Protein AF-0000000083203506 (afdb_homodimer)

Secondary structure (DSSP, 8-state):
---HHHHHHTTSS---EEEE-SSEEEEE-SS-SSTT-EEEEESS--SSGGGS-HHHHHHHHHHHHHHHHHHHHHS--SEEEEEE--SSSSS--EEEEEESSGGG--TTSPPP---HHHHHHHHHHHH-/---HHHHHHTTSS---EEEE-SSEEEEE-SS-SSTT-EEEEESS--SSGGGS-HHHHHHHHHHHHHHHHHHHHHS--SEEEEEE--SSSSS--EEEEEESSGGG--TTSPPP---HHHHHHHHHHHH-

Solvent-accessible surface area (backbone atoms only — not comparable to full-atom values): 14252 Å² total; per-residue (Å²): 130,84,38,75,62,53,35,37,75,70,63,75,37,91,74,43,57,32,49,72,60,97,54,37,41,27,29,50,46,88,68,17,65,36,79,77,16,27,35,38,30,56,69,64,93,42,38,49,61,79,71,45,54,67,67,61,42,29,48,48,52,53,52,44,41,57,54,46,50,37,42,60,74,72,40,95,52,77,41,64,24,40,39,30,69,54,79,84,51,72,41,24,45,36,38,39,34,48,23,81,50,75,78,55,67,42,90,84,52,81,55,50,87,73,52,73,66,55,48,50,52,50,22,52,62,43,49,103,129,83,38,73,62,52,35,38,75,71,63,76,37,91,76,44,58,31,49,72,60,98,56,37,41,26,28,50,47,89,68,16,66,38,80,77,17,28,36,39,30,56,68,64,92,42,38,50,63,79,72,44,55,69,69,59,43,28,50,48,53,54,51,44,43,55,53,44,50,38,41,60,75,73,38,96,52,77,41,66,25,39,41,27,68,55,80,82,51,73,40,25,44,38,39,37,34,48,22,82,49,76,75,56,67,43,92,82,52,82,55,51,86,71,53,74,66,54,47,50,52,51,22,52,61,43,49,102

Nearest PDB structures (foldseek):
  3p0t-assembly1_B  TM=9.330E-01  e=4.435E-12  Mycobacterium avium subsp. paratuberculosis K-10
  7mqw-assembly1_B  TM=9.197E-01  e=1.542E-11  Mycolicibacterium smegmatis
  3lb5-assembly1_A  TM=8.632E-01  e=6.032E-11  Bartonella henselae
  3lb5-assembly1_B  TM=8.499E-01  e=8.611E-11  Bartonella henselae
  2oik-assembly2_D  TM=7.577E-01  e=9.544E-07  Methylobacillus flagellatus KT

Sequence (256 aa):
MASIFSRIIAGEIPSYKVAEDENYYAFLDINPLTKGHTLVVPKKEIDYIFDLDDQTLAGMMLFAKKVAGKIKQEIACSRVAVVVLGLEVPHAHIHLIPIKSENDVDFHREKLKLTPEEFEEIATKLSKMASIFSRIIAGEIPSYKVAEDENYYAFLDINPLTKGHTLVVPKKEIDYIFDLDDQTLAGMMLFAKKVAGKIKQEIACSRVAVVVLGLEVPHAHIHLIPIKSENDVDFHREKLKLTPEEFEEIATKLSK

Organism: NCBI:txid214856

Radius of gyration: 17.87 Å; Cα contacts (8 Å, |Δi|>4): 487; chains: 2; bounding box: 42×52×41 Å

InterPro domains:
  IPR001310 Histidine triad (HIT) protein [PR00332] (4-20)
  IPR001310 Histidine triad (HIT) protein [PR00332] (25-43)
  IPR001310 Histidine triad (HIT) protein [PR00332] (87-97)
  IPR001310 Histidine triad (HIT) protein [PTHR46648] (2-126)
  IPR011146 HIT-like domain [PF01230] (11-100)
  IPR011146 HIT-like domain [PS51084] (4-107)
  IPR036265 HIT-like superfamily [G3DSA:3.30.428.10] (1-128)
  IPR036265 HIT-like superfamily [SSF54197] (3-127)

Structure (mmCIF, N/CA/C/O backbone):
data_AF-0000000083203506-model_v1
#
loop_
_entity.id
_entity.type
_entity.pdbx_description
1 polymer 'HIT family protein'
#
loop_
_atom_site.group_PDB
_atom_site.id
_atom_site.type_symbol
_atom_site.label_atom_id
_atom_site.label_alt_id
_atom_site.label_comp_id
_atom_site.label_asym_id
_atom_site.label_entity_id
_atom_site.label_seq_id
_atom_site.pdbx_PDB_ins_code
_atom_site.Cartn_x
_atom_site.Cartn_y
_atom_site.Cartn_z
_atom_site.occupancy
_atom_site.B_iso_or_equiv
_atom_site.auth_seq_id
_atom_site.auth_comp_id
_atom_site.auth_asym_id
_atom_site.auth_atom_id
_atom_site.pdbx_PDB_model_num
ATOM 1 N N . MET A 1 1 ? -21.922 10.594 6.457 1 60.12 1 MET A N 1
ATOM 2 C CA . MET A 1 1 ? -21.375 11.734 7.184 1 60.12 1 MET A CA 1
ATOM 3 C C . MET A 1 1 ? -19.938 11.992 6.773 1 60.12 1 MET A C 1
ATOM 5 O O . MET A 1 1 ? -19.219 11.07 6.387 1 60.12 1 MET A O 1
ATOM 9 N N . ALA A 1 2 ? -19.578 13.219 6.848 1 79.19 2 ALA A N 1
ATOM 10 C CA . ALA A 1 2 ? -18.234 13.625 6.441 1 79.19 2 ALA A CA 1
ATOM 11 C C . ALA A 1 2 ? -17.188 13.016 7.363 1 79.19 2 ALA A C 1
ATOM 13 O O . ALA A 1 2 ? -17.391 12.93 8.578 1 79.19 2 ALA A O 1
ATOM 14 N N . SER A 1 3 ? -16.188 12.43 6.801 1 90.12 3 SER A N 1
ATOM 15 C CA . SER A 1 3 ? -15.094 11.883 7.594 1 90.12 3 SER A CA 1
ATOM 16 C C . SER A 1 3 ? -14.234 12.992 8.195 1 90.12 3 SER A C 1
ATOM 18 O O . SER A 1 3 ? -14.352 14.156 7.801 1 90.12 3 SER A O 1
ATOM 20 N N . ILE A 1 4 ? -13.492 12.727 9.234 1 94.25 4 ILE A N 1
ATOM 21 C CA . ILE A 1 4 ? -12.57 13.688 9.82 1 94.25 4 ILE A CA 1
ATOM 22 C C . ILE A 1 4 ? -11.617 14.211 8.75 1 94.25 4 ILE A C 1
ATOM 24 O O . ILE A 1 4 ? -11.234 15.383 8.773 1 94.25 4 ILE A O 1
ATOM 28 N N . PHE A 1 5 ? -11.359 13.367 7.793 1 97 5 PHE A N 1
ATOM 29 C CA . PHE A 1 5 ? -10.461 13.773 6.715 1 97 5 PHE A CA 1
ATOM 30 C C . PHE A 1 5 ? -11.125 14.828 5.832 1 97 5 PHE A C 1
ATOM 32 O O . PHE A 1 5 ? -10.461 15.742 5.348 1 97 5 PHE A O 1
ATOM 39 N N . SER A 1 6 ? -12.398 14.68 5.629 1 96.75 6 SER A N 1
ATOM 40 C CA . SER A 1 6 ? -13.109 15.703 4.867 1 96.75 6 SER A CA 1
ATOM 41 C C . SER A 1 6 ? -13.008 17.062 5.539 1 96.75 6 SER A C 1
ATOM 43 O O . SER A 1 6 ? -12.867 18.094 4.863 1 96.75 6 SER A O 1
ATOM 45 N N . ARG A 1 7 ? -13.047 17.062 6.816 1 97 7 ARG A N 1
ATOM 46 C CA . ARG A 1 7 ? -12.961 18.297 7.57 1 97 7 ARG A CA 1
ATOM 47 C C . ARG A 1 7 ? -11.547 18.875 7.52 1 97 7 ARG A C 1
ATOM 49 O O . ARG A 1 7 ? -11.367 20.094 7.492 1 97 7 ARG A O 1
ATOM 56 N N . ILE A 1 8 ? -10.57 18.016 7.531 1 97.69 8 ILE A N 1
ATOM 57 C CA . ILE A 1 8 ? -9.18 18.438 7.383 1 97.69 8 ILE A CA 1
ATOM 58 C C . ILE A 1 8 ? -8.984 19.078 6.012 1 97.69 8 ILE A C 1
ATOM 60 O O . ILE A 1 8 ? -8.43 20.172 5.91 1 97.69 8 ILE A O 1
ATOM 64 N N . ILE A 1 9 ? -9.5 18.438 4.973 1 97.62 9 ILE A N 1
ATOM 65 C CA . ILE A 1 9 ? -9.367 18.906 3.598 1 97.62 9 ILE A CA 1
ATOM 66 C C . ILE A 1 9 ? -10.031 20.281 3.451 1 97.62 9 ILE A C 1
ATOM 68 O O . ILE A 1 9 ? -9.5 21.172 2.777 1 97.62 9 ILE A O 1
ATOM 72 N N . ALA A 1 10 ? -11.125 20.469 4.129 1 96.56 10 ALA A N 1
ATOM 73 C CA . ALA A 1 10 ? -11.906 21.703 4.043 1 96.56 10 ALA A CA 1
ATOM 74 C C . ALA A 1 10 ? -11.289 22.812 4.895 1 96.56 10 ALA A C 1
ATOM 76 O O . ALA A 1 10 ? -11.734 23.953 4.852 1 96.56 10 ALA A O 1
ATOM 77 N N . GLY A 1 11 ? -10.344 22.469 5.707 1 96.75 11 GLY A N 1
ATOM 78 C CA . GLY A 1 11 ? -9.68 23.453 6.555 1 96.75 11 GLY A CA 1
ATOM 79 C C . GLY A 1 11 ? -10.43 23.719 7.848 1 96.75 11 GLY A C 1
ATOM 80 O O . GLY A 1 11 ? -10.133 24.688 8.555 1 96.75 11 GLY A O 1
ATOM 81 N N . GLU A 1 12 ? -11.344 22.859 8.148 1 96.88 12 GLU A N 1
ATOM 82 C CA . GLU A 1 12 ? -12.109 23.016 9.383 1 96.88 12 GLU A CA 1
ATOM 83 C C . GLU A 1 12 ? -11.312 22.516 10.586 1 96.88 12 GLU A C 1
ATOM 85 O O . GLU A 1 12 ? -11.547 22.938 11.719 1 96.88 12 GLU A O 1
ATOM 90 N N . ILE A 1 13 ? -10.477 21.547 10.43 1 96.25 13 ILE A N 1
ATOM 91 C CA . ILE A 1 13 ? -9.562 20.984 11.414 1 96.25 13 ILE A CA 1
ATOM 92 C C . ILE A 1 13 ? -8.125 21.188 10.961 1 96.25 13 ILE A C 1
ATOM 94 O O . ILE A 1 13 ? -7.801 21 9.781 1 96.25 13 ILE A O 1
ATOM 98 N N . PRO A 1 14 ? -7.297 21.609 11.898 1 97.06 14 PRO A N 1
ATOM 99 C CA . PRO A 1 14 ? -5.902 21.812 11.5 1 97.06 14 PRO A CA 1
ATOM 100 C C . PRO A 1 14 ? -5.191 20.516 11.125 1 97.06 14 PRO A C 1
ATOM 102 O O . PRO A 1 14 ? -5.539 19.453 11.633 1 97.06 14 PRO A O 1
ATOM 105 N N . SER A 1 15 ? -4.242 20.625 10.234 1 98.25 15 SER A N 1
ATOM 106 C CA . SER A 1 15 ? -3.375 19.531 9.828 1 98.25 15 SER A CA 1
ATOM 107 C C . SER A 1 15 ? -1.991 20.031 9.438 1 98.25 15 SER A C 1
ATOM 109 O O . SER A 1 15 ? -1.799 21.234 9.211 1 98.25 15 SER A O 1
ATOM 111 N N . TYR A 1 16 ? -1.054 19.172 9.438 1 98.69 16 TYR A N 1
ATOM 112 C CA . TYR A 1 16 ? 0.272 19.469 8.906 1 98.69 16 TYR A CA 1
ATOM 113 C C . TYR A 1 16 ? 0.382 19.047 7.445 1 98.69 16 TYR A C 1
ATOM 115 O O . TYR A 1 16 ? 0.913 17.984 7.137 1 98.69 16 TYR A O 1
ATOM 123 N N . LYS A 1 17 ? -0.082 19.969 6.582 1 98.62 17 LYS A N 1
ATOM 124 C CA . LYS A 1 17 ? -0.163 19.688 5.152 1 98.62 17 LYS A CA 1
ATOM 125 C C . LYS A 1 17 ? 1.227 19.641 4.523 1 98.62 17 LYS A C 1
ATOM 127 O O . LYS A 1 17 ? 2.08 20.469 4.824 1 98.62 17 LYS A O 1
ATOM 132 N N . VAL A 1 18 ? 1.395 18.688 3.652 1 98.69 18 VAL A N 1
ATOM 133 C CA . VAL A 1 18 ? 2.697 18.625 2.996 1 98.69 18 VAL A CA 1
ATOM 134 C C . VAL A 1 18 ? 2.525 18.797 1.489 1 98.69 18 VAL A C 1
ATOM 136 O O . VAL A 1 18 ? 3.477 19.156 0.788 1 98.69 18 VAL A O 1
ATOM 139 N N . ALA A 1 19 ? 1.384 18.5 0.917 1 98.81 19 ALA A N 1
ATOM 140 C CA . ALA A 1 19 ? 1.104 18.672 -0.505 1 98.81 19 ALA A CA 1
ATOM 141 C C . ALA A 1 19 ? -0.398 18.703 -0.77 1 98.81 19 ALA A C 1
ATOM 143 O O . ALA A 1 19 ? -1.185 18.172 0.011 1 98.81 19 ALA A O 1
ATOM 144 N N . GLU A 1 20 ? -0.771 19.344 -1.864 1 98.69 20 GLU A N 1
ATOM 145 C CA . GLU A 1 20 ? -2.174 19.406 -2.264 1 98.69 20 GLU A CA 1
ATOM 146 C C . GLU A 1 20 ? -2.311 19.766 -3.742 1 98.69 20 GLU A C 1
ATOM 148 O O . GLU A 1 20 ? -1.497 20.516 -4.281 1 98.69 20 GLU A O 1
ATOM 153 N N . ASP A 1 21 ? -3.244 19.203 -4.375 1 98.31 21 ASP A N 1
ATOM 154 C CA . ASP A 1 21 ? -3.656 19.672 -5.699 1 98.31 21 ASP A CA 1
ATOM 155 C C . ASP A 1 21 ? -5.176 19.609 -5.855 1 98.31 21 ASP A C 1
ATOM 157 O O . ASP A 1 21 ? -5.906 19.625 -4.859 1 98.31 21 ASP A O 1
ATOM 161 N N . GLU A 1 22 ? -5.645 19.656 -7 1 98.19 22 GLU A N 1
ATOM 162 C CA . GLU A 1 22 ? -7.078 19.75 -7.238 1 98.19 22 GLU A CA 1
ATOM 163 C C . GLU A 1 22 ? -7.812 18.516 -6.734 1 98.19 22 GLU A C 1
ATOM 165 O O . GLU A 1 22 ? -8.977 18.594 -6.336 1 98.19 22 GLU A O 1
ATOM 170 N N . ASN A 1 23 ? -7.105 17.391 -6.629 1 98.69 23 ASN A N 1
ATOM 171 C CA . ASN A 1 23 ? -7.812 16.141 -6.41 1 98.69 23 ASN A CA 1
ATOM 172 C C . ASN A 1 23 ? -7.355 15.453 -5.129 1 98.69 23 ASN A C 1
ATOM 174 O O . ASN A 1 23 ? -8.039 14.57 -4.613 1 98.69 23 ASN A O 1
ATOM 178 N N . TYR A 1 24 ? -6.188 15.836 -4.633 1 98.88 24 TYR A N 1
ATOM 179 C CA . TYR A 1 24 ? -5.594 15.062 -3.549 1 98.88 24 TYR A CA 1
ATOM 180 C C . TYR A 1 24 ? -5.012 15.977 -2.48 1 98.88 24 TYR A C 1
ATOM 182 O O . TYR A 1 24 ? -4.738 17.156 -2.74 1 98.88 24 TYR A O 1
ATOM 190 N N . TYR A 1 25 ? -4.941 15.5 -1.307 1 98.88 25 TYR A N 1
ATOM 191 C CA . TYR A 1 25 ? -4.406 16.172 -0.127 1 98.88 25 TYR A CA 1
ATOM 192 C C . TYR A 1 25 ? -3.479 15.242 0.651 1 98.88 25 TYR A C 1
ATOM 194 O O . TYR A 1 25 ? -3.762 14.047 0.799 1 98.88 25 TYR A O 1
ATOM 202 N N . ALA A 1 26 ? -2.307 15.742 1.1 1 98.94 26 ALA A N 1
ATOM 203 C CA . ALA A 1 26 ? -1.359 14.969 1.902 1 98.94 26 ALA A CA 1
ATOM 204 C C . ALA A 1 26 ? -0.98 15.719 3.176 1 98.94 26 ALA A C 1
ATOM 206 O O . ALA A 1 26 ? -0.725 16.922 3.139 1 98.94 26 ALA A O 1
ATOM 207 N N . PHE A 1 27 ? -0.967 14.992 4.254 1 98.88 27 PHE A N 1
ATOM 208 C CA . PHE A 1 27 ? -0.669 15.602 5.543 1 98.88 27 PHE A CA 1
ATOM 209 C C . PHE A 1 27 ? -0.032 14.594 6.488 1 98.88 27 PHE A C 1
ATOM 211 O O . PHE A 1 27 ? -0.214 13.383 6.328 1 98.88 27 PHE A O 1
ATOM 218 N N . LEU A 1 28 ? 0.683 15.086 7.48 1 98.88 28 LEU A N 1
ATOM 219 C CA . LEU A 1 28 ? 1.39 14.211 8.406 1 98.88 28 LEU A CA 1
ATOM 220 C C . LEU A 1 28 ? 0.412 13.508 9.344 1 98.88 28 LEU A C 1
ATOM 222 O O . LEU A 1 28 ? -0.548 14.117 9.82 1 98.88 28 LEU A O 1
ATOM 226 N N . ASP A 1 29 ? 0.59 12.25 9.523 1 98.56 29 ASP A N 1
ATOM 227 C CA . ASP A 1 29 ? -0.14 11.547 10.578 1 98.56 29 ASP A CA 1
ATOM 228 C C . ASP A 1 29 ? 0.262 12.062 11.953 1 98.56 29 ASP A C 1
ATOM 230 O O . ASP A 1 29 ? 1.451 12.164 12.266 1 98.56 29 ASP A O 1
ATOM 234 N N . ILE A 1 30 ? -0.636 12.344 12.781 1 97.69 30 ILE A N 1
ATOM 235 C CA . ILE A 1 30 ? -0.341 12.953 14.07 1 97.69 30 ILE A CA 1
ATOM 236 C C . ILE A 1 30 ? 0.082 11.875 15.062 1 97.69 30 ILE A C 1
ATOM 238 O O . ILE A 1 30 ? 0.587 12.18 16.141 1 97.69 30 ILE A O 1
ATOM 242 N N . ASN A 1 31 ? -0.188 10.625 14.766 1 97.25 31 ASN A N 1
ATOM 243 C CA . ASN A 1 31 ? 0.333 9.461 15.484 1 97.25 31 ASN A CA 1
ATOM 244 C C . ASN A 1 31 ? 1.259 8.633 14.602 1 97.25 31 ASN A C 1
ATOM 246 O O . ASN A 1 31 ? 0.979 7.461 14.328 1 97.25 31 ASN A O 1
ATOM 250 N N . PRO A 1 32 ? 2.348 9.172 14.312 1 98.5 32 PRO A N 1
ATOM 251 C CA . PRO A 1 32 ? 3.199 8.555 13.297 1 98.5 32 PRO A CA 1
ATOM 252 C C . PRO A 1 32 ? 3.936 7.32 13.812 1 98.5 32 PRO A C 1
ATOM 254 O O . PRO A 1 32 ? 4.34 7.277 14.977 1 98.5 32 PRO A O 1
ATOM 257 N N . LEU A 1 33 ? 4.055 6.34 12.898 1 98.19 33 LEU A N 1
ATOM 258 C CA . LEU A 1 33 ? 4.934 5.215 13.188 1 98.19 33 LEU A CA 1
ATOM 259 C C . LEU A 1 33 ? 6.398 5.641 13.148 1 98.19 33 LEU A C 1
ATOM 261 O O . LEU A 1 33 ? 7.199 5.207 13.977 1 98.19 33 LEU A O 1
ATOM 265 N N . THR A 1 34 ? 6.77 6.418 12.156 1 98.44 34 THR A N 1
ATOM 266 C CA . THR A 1 34 ? 8.102 6.98 11.969 1 98.44 34 THR A CA 1
ATOM 267 C C . THR A 1 34 ? 8.023 8.453 11.578 1 98.44 34 THR A 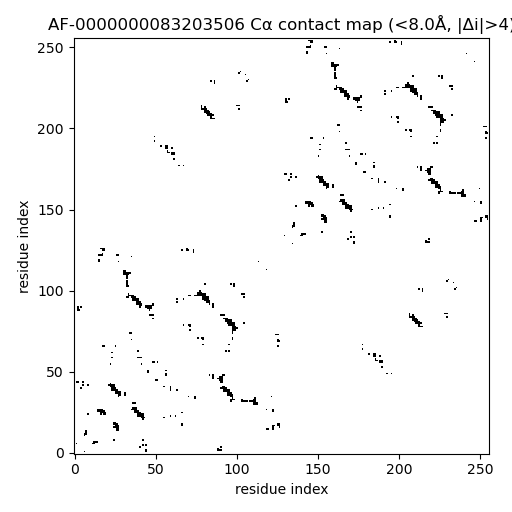C 1
ATOM 269 O O . THR A 1 34 ? 6.957 8.938 11.188 1 98.44 34 THR A O 1
ATOM 272 N N . LYS A 1 35 ? 9.125 9.141 11.773 1 98.25 35 LYS A N 1
ATOM 273 C CA . LYS A 1 35 ? 9.172 10.539 11.352 1 98.25 35 LYS A CA 1
ATOM 274 C C . LYS A 1 35 ? 8.891 10.68 9.859 1 98.25 35 LYS A C 1
ATOM 276 O O . LYS A 1 35 ? 9.469 9.961 9.039 1 98.25 35 LYS A O 1
ATOM 281 N N . GLY A 1 36 ? 7.953 11.555 9.516 1 98.69 36 GLY A N 1
ATOM 282 C CA . GLY A 1 36 ? 7.621 11.773 8.117 1 98.69 36 GLY A CA 1
ATOM 283 C C . GLY A 1 36 ? 6.461 10.922 7.637 1 98.69 36 GLY A C 1
ATOM 284 O O . GLY A 1 36 ? 6.031 11.039 6.484 1 98.69 36 GLY A O 1
ATOM 285 N N . HIS A 1 37 ? 5.902 10.016 8.531 1 98.88 37 HIS A N 1
ATOM 286 C CA . HIS A 1 37 ? 4.711 9.242 8.211 1 98.88 37 HIS A CA 1
ATOM 287 C C . HIS A 1 37 ? 3.582 10.148 7.723 1 98.88 37 HIS A C 1
ATOM 289 O O . HIS A 1 37 ? 3.072 10.977 8.477 1 98.88 37 HIS A O 1
ATOM 295 N N . THR A 1 38 ? 3.186 9.969 6.48 1 98.94 38 THR A N 1
ATOM 296 C CA . THR A 1 38 ? 2.275 10.875 5.789 1 98.94 38 THR A CA 1
ATOM 297 C C . THR A 1 38 ? 1.06 10.125 5.258 1 98.94 38 THR A C 1
ATOM 299 O O . THR A 1 38 ? 1.188 9.008 4.742 1 98.94 38 THR A O 1
ATOM 302 N N . LEU A 1 39 ? -0.084 10.773 5.355 1 98.88 39 LEU A N 1
ATOM 303 C CA . LEU A 1 39 ? -1.314 10.258 4.762 1 98.88 39 LEU A CA 1
ATOM 304 C C . LEU A 1 39 ? -1.629 10.977 3.453 1 98.88 39 LEU A C 1
ATOM 306 O O . LEU A 1 39 ? -1.528 12.203 3.373 1 98.88 39 LEU A O 1
ATOM 310 N N . VAL A 1 40 ? -1.905 10.227 2.412 1 98.94 40 VAL A N 1
ATOM 311 C CA . VAL A 1 40 ? -2.385 10.758 1.138 1 98.94 40 VAL A CA 1
ATOM 312 C C . VAL A 1 40 ? -3.857 10.391 0.951 1 98.94 40 VAL A C 1
ATOM 314 O O . VAL A 1 40 ? -4.227 9.219 1.021 1 98.94 40 VAL A O 1
ATOM 317 N N . VAL A 1 41 ? -4.719 11.422 0.65 1 98.81 41 VAL A N 1
ATOM 318 C CA . VAL A 1 41 ? -6.156 11.172 0.586 1 98.81 41 VAL A CA 1
ATOM 319 C C . VAL A 1 41 ? -6.742 11.844 -0.653 1 98.81 41 VAL A C 1
ATOM 321 O O . VAL A 1 41 ? -6.266 12.898 -1.078 1 98.81 41 VAL A O 1
ATOM 324 N N . PRO A 1 42 ? -7.715 11.203 -1.296 1 98.81 42 PRO A N 1
ATOM 325 C CA . PRO A 1 42 ? -8.5 11.922 -2.301 1 98.81 42 PRO A CA 1
ATOM 326 C C . PRO A 1 42 ? -9.453 12.938 -1.683 1 98.81 42 PRO A C 1
ATOM 328 O O . PRO A 1 42 ? -9.992 12.703 -0.597 1 98.81 42 PRO A O 1
ATOM 331 N N . LYS A 1 43 ? -9.648 14.039 -2.393 1 98.19 43 LYS A N 1
ATOM 332 C CA . LYS A 1 43 ? -10.633 15 -1.902 1 98.19 43 LYS A CA 1
ATOM 333 C C . LYS A 1 43 ? -12.055 14.461 -2.043 1 98.19 43 LYS A C 1
ATOM 335 O O . LYS A 1 43 ? -12.953 14.867 -1.305 1 98.19 43 LYS A O 1
ATOM 340 N N . LYS A 1 44 ? -12.211 13.57 -2.992 1 96.88 44 LYS A N 1
ATOM 341 C CA . LYS A 1 44 ? -13.484 12.852 -3.08 1 96.88 44 LYS A CA 1
ATOM 342 C C . LYS A 1 44 ? -13.719 12.008 -1.832 1 96.88 44 LYS A C 1
ATOM 344 O O . LYS A 1 44 ? -12.812 11.312 -1.36 1 96.88 44 LYS A O 1
ATOM 349 N N . GLU A 1 45 ? -14.914 12.055 -1.344 1 96.25 45 GLU A N 1
ATOM 350 C CA . GLU A 1 45 ? -15.258 11.297 -0.144 1 96.25 45 GLU A CA 1
ATOM 351 C C . GLU A 1 45 ? -15.68 9.875 -0.494 1 96.25 45 GLU A C 1
ATOM 353 O O . GLU A 1 45 ? -16.875 9.578 -0.582 1 96.25 45 GLU A O 1
ATOM 358 N N . ILE A 1 46 ? -14.773 9.062 -0.636 1 97.25 46 ILE A N 1
ATOM 359 C CA . ILE A 1 46 ? -14.969 7.645 -0.908 1 97.25 46 ILE A CA 1
ATOM 360 C C . ILE A 1 46 ? -14.242 6.816 0.15 1 97.25 46 ILE A C 1
ATOM 362 O O . ILE A 1 46 ? -13.086 7.094 0.484 1 97.25 46 ILE A O 1
ATOM 366 N N . ASP A 1 47 ? -14.812 5.871 0.677 1 96.88 47 ASP A N 1
ATOM 367 C CA . ASP A 1 47 ? -14.344 5.125 1.84 1 96.88 47 ASP A CA 1
ATOM 368 C C . ASP A 1 47 ? -13.195 4.191 1.462 1 96.88 47 ASP A C 1
ATOM 370 O O . ASP A 1 47 ? -12.133 4.211 2.092 1 96.88 47 ASP A O 1
ATOM 374 N N . TYR A 1 48 ? -13.438 3.406 0.474 1 97.12 48 TYR A N 1
ATOM 375 C CA . TYR A 1 48 ? -12.555 2.305 0.106 1 97.12 48 TYR A CA 1
ATOM 376 C C . TYR A 1 48 ? -11.719 2.66 -1.122 1 97.12 48 TYR A C 1
ATOM 378 O O . TYR A 1 48 ? -12.258 3.121 -2.131 1 97.12 48 TYR A O 1
ATOM 386 N N . ILE A 1 49 ? -10.438 2.402 -1.05 1 98.38 49 ILE A N 1
ATOM 387 C CA . ILE A 1 49 ? -9.5 2.869 -2.066 1 98.38 49 ILE A CA 1
ATOM 388 C C . ILE A 1 49 ? -9.875 2.275 -3.424 1 98.38 49 ILE A C 1
ATOM 390 O O . ILE A 1 49 ? -9.789 2.951 -4.449 1 98.38 49 ILE A O 1
ATOM 394 N N . PHE A 1 50 ? -10.344 0.998 -3.461 1 98.38 50 PHE A N 1
ATOM 395 C CA . PHE A 1 50 ? -10.602 0.346 -4.738 1 98.38 50 PHE A CA 1
ATOM 396 C C . PHE A 1 50 ? -12.031 0.619 -5.203 1 98.38 50 PHE A C 1
ATOM 398 O O . PHE A 1 50 ? -12.477 0.071 -6.215 1 98.38 50 PHE A O 1
ATOM 405 N N . ASP A 1 51 ? -12.742 1.457 -4.52 1 98.12 51 ASP A N 1
ATOM 406 C CA . ASP A 1 51 ? -14.016 1.985 -5.004 1 98.12 51 ASP A CA 1
ATOM 407 C C . ASP A 1 51 ? -13.812 3.281 -5.785 1 98.12 51 ASP A C 1
ATOM 409 O O . ASP A 1 51 ? -14.734 3.781 -6.426 1 98.12 51 ASP A O 1
ATOM 413 N N . LEU A 1 52 ? -12.617 3.842 -5.699 1 98.62 52 LEU A N 1
ATOM 414 C CA . LEU A 1 52 ? -12.297 5 -6.523 1 98.62 52 LEU A CA 1
ATOM 415 C C . LEU A 1 52 ? -12.352 4.648 -8.008 1 98.62 52 LEU A C 1
ATOM 417 O O . LEU A 1 52 ? -11.992 3.535 -8.398 1 98.62 52 LEU A O 1
ATOM 421 N N . ASP A 1 53 ? -12.852 5.625 -8.805 1 98.56 53 ASP A N 1
ATOM 422 C CA . ASP A 1 53 ? -12.758 5.395 -10.242 1 98.56 53 ASP A CA 1
ATOM 423 C C . ASP A 1 53 ? -11.305 5.305 -10.695 1 98.56 53 ASP A C 1
ATOM 425 O O . ASP A 1 53 ? -10.406 5.801 -10.016 1 98.56 53 ASP A O 1
ATOM 429 N N . ASP A 1 54 ? -11.062 4.742 -11.867 1 98.69 54 ASP A N 1
ATOM 430 C CA . ASP A 1 54 ? -9.719 4.398 -12.32 1 98.69 54 ASP A CA 1
ATOM 431 C C . ASP A 1 54 ? -8.844 5.641 -12.422 1 98.69 54 ASP A C 1
ATOM 433 O O . ASP A 1 54 ? -7.664 5.605 -12.062 1 98.69 54 ASP A O 1
ATOM 437 N N . GLN A 1 55 ? -9.398 6.688 -12.93 1 98.62 55 GLN A N 1
ATOM 438 C CA . GLN A 1 55 ? -8.625 7.914 -13.086 1 98.62 55 GLN A CA 1
ATOM 439 C C . GLN A 1 55 ? -8.18 8.461 -11.734 1 98.62 55 GLN A C 1
ATOM 441 O O . GLN A 1 55 ? -7.016 8.836 -11.57 1 98.62 55 GLN A O 1
ATOM 446 N N . THR A 1 56 ? -9.078 8.523 -10.781 1 98.81 56 THR A N 1
ATOM 447 C CA . THR A 1 56 ? -8.766 9.039 -9.453 1 98.81 56 THR A CA 1
ATOM 448 C C . THR A 1 56 ? -7.77 8.133 -8.742 1 98.81 56 THR A C 1
ATOM 450 O O . THR A 1 56 ? -6.844 8.609 -8.086 1 98.81 56 THR A O 1
ATOM 453 N N . LEU A 1 57 ? -7.965 6.844 -8.898 1 98.88 57 LEU A N 1
ATOM 454 C CA . LEU A 1 57 ? -7.07 5.883 -8.258 1 98.88 57 LEU A CA 1
ATOM 455 C C . LEU A 1 57 ? -5.656 6.008 -8.812 1 98.88 57 LEU A C 1
ATOM 457 O O . LEU A 1 57 ? -4.691 6.102 -8.047 1 98.88 57 LEU A O 1
ATOM 461 N N . ALA A 1 58 ? -5.547 5.996 -10.125 1 98.88 58 ALA A N 1
ATOM 462 C CA . ALA A 1 58 ? -4.246 6.133 -10.773 1 98.88 58 ALA A CA 1
ATOM 463 C C . ALA A 1 58 ? -3.57 7.445 -10.383 1 98.88 58 ALA A C 1
ATOM 465 O O . ALA A 1 58 ? -2.383 7.465 -10.055 1 98.88 58 ALA A O 1
ATOM 466 N N . GLY A 1 59 ? -4.375 8.508 -10.438 1 98.88 59 GLY A N 1
ATOM 467 C CA . GLY A 1 59 ? -3.844 9.805 -10.062 1 98.88 59 GLY A CA 1
ATOM 468 C C . GLY A 1 59 ? -3.383 9.875 -8.625 1 98.88 59 GLY A C 1
ATOM 469 O O . GLY A 1 59 ? -2.393 10.539 -8.312 1 98.88 59 GLY A O 1
ATOM 470 N N . MET A 1 60 ? -4.078 9.219 -7.762 1 98.88 60 MET A N 1
ATOM 471 C CA . MET A 1 60 ? -3.717 9.211 -6.348 1 98.88 60 MET A CA 1
ATOM 472 C C . MET A 1 60 ? -2.354 8.562 -6.137 1 98.88 60 MET A C 1
ATOM 474 O O . MET A 1 60 ? -1.542 9.055 -5.352 1 98.88 60 MET A O 1
ATOM 478 N N . MET A 1 61 ? -2.139 7.461 -6.82 1 98.94 61 MET A N 1
ATOM 479 C CA . MET A 1 61 ? -0.857 6.773 -6.695 1 98.94 61 MET A CA 1
ATOM 480 C C . MET A 1 61 ? 0.279 7.633 -7.234 1 98.94 61 MET A C 1
ATOM 482 O O . MET A 1 61 ? 1.379 7.637 -6.68 1 98.94 61 MET A O 1
ATOM 486 N N . LEU A 1 62 ? 0.026 8.305 -8.328 1 98.94 62 LEU A N 1
ATOM 487 C CA . LEU A 1 62 ? 1.047 9.188 -8.883 1 98.94 62 LEU A CA 1
ATOM 488 C C . LEU A 1 62 ? 1.323 10.359 -7.945 1 98.94 62 LEU A C 1
ATOM 490 O O . LEU A 1 62 ? 2.471 10.789 -7.797 1 98.94 62 LEU A O 1
ATOM 494 N N . PHE A 1 63 ? 0.279 10.906 -7.355 1 98.94 63 PHE A N 1
ATOM 495 C CA . PHE A 1 63 ? 0.44 11.945 -6.34 1 98.94 63 PHE A CA 1
ATOM 496 C C . PHE A 1 63 ? 1.245 11.422 -5.156 1 98.94 63 PHE A C 1
ATOM 498 O O . PHE A 1 63 ? 2.141 12.109 -4.66 1 98.94 63 PHE A O 1
ATOM 505 N N . ALA A 1 64 ? 0.953 10.203 -4.715 1 98.94 64 ALA A N 1
ATOM 506 C CA . ALA A 1 64 ? 1.692 9.562 -3.629 1 98.94 64 ALA A CA 1
ATOM 507 C C . ALA A 1 64 ? 3.168 9.414 -3.986 1 98.94 64 ALA A C 1
ATOM 509 O O . ALA A 1 64 ? 4.039 9.594 -3.133 1 98.94 64 ALA A O 1
ATOM 510 N N . LYS A 1 65 ? 3.449 9.102 -5.211 1 98.88 65 LYS A N 1
ATOM 511 C CA . LYS A 1 65 ? 4.82 8.984 -5.695 1 98.88 65 LYS A CA 1
ATOM 512 C C . LYS A 1 65 ? 5.586 10.289 -5.496 1 98.88 65 LYS A C 1
ATOM 514 O O . LYS A 1 65 ? 6.727 10.281 -5.031 1 98.88 65 LYS A O 1
ATOM 519 N N . LYS A 1 66 ? 4.949 11.344 -5.895 1 98.75 66 LYS A N 1
ATOM 520 C CA . LYS A 1 66 ? 5.582 12.648 -5.73 1 98.75 66 LYS A CA 1
ATOM 521 C C . LYS A 1 66 ? 5.871 12.938 -4.262 1 98.75 66 LYS A C 1
ATOM 523 O O . LYS A 1 66 ? 6.965 13.391 -3.916 1 98.75 66 LYS A O 1
ATOM 528 N N . VAL A 1 67 ? 4.891 12.688 -3.41 1 98.88 67 VAL A N 1
ATOM 529 C CA . VAL A 1 67 ? 5.031 12.938 -1.98 1 98.88 67 VAL A CA 1
ATOM 530 C C . VAL A 1 67 ? 6.125 12.039 -1.405 1 98.88 67 VAL A C 1
ATOM 532 O O . VAL A 1 67 ? 6.961 12.492 -0.617 1 98.88 67 VAL A O 1
ATOM 535 N N . ALA A 1 68 ? 6.168 10.797 -1.794 1 98.88 68 ALA A N 1
ATOM 536 C CA . ALA A 1 68 ? 7.176 9.852 -1.331 1 98.88 68 ALA A CA 1
ATOM 537 C C . ALA A 1 68 ? 8.578 10.305 -1.715 1 98.88 68 ALA A C 1
ATOM 539 O O . ALA A 1 68 ? 9.539 10.094 -0.965 1 98.88 68 ALA A O 1
ATOM 540 N N . GLY A 1 69 ? 8.672 10.859 -2.922 1 98.5 69 GLY A N 1
ATOM 541 C CA . GLY A 1 69 ? 9.961 11.406 -3.334 1 98.5 69 GLY A CA 1
ATOM 542 C C . GLY A 1 69 ? 10.484 12.469 -2.387 1 98.5 69 GLY A C 1
ATOM 543 O O . GLY A 1 69 ? 11.672 12.477 -2.057 1 98.5 69 GLY A O 1
ATOM 544 N N . LYS A 1 70 ? 9.617 13.375 -1.969 1 98.56 70 LYS A N 1
ATOM 545 C CA . LYS A 1 70 ? 10 14.414 -1.019 1 98.56 70 LYS A CA 1
ATOM 546 C C . LYS A 1 70 ? 10.391 13.812 0.327 1 98.56 70 LYS A C 1
ATOM 548 O O . LYS A 1 70 ? 11.367 14.242 0.947 1 98.56 70 LYS A O 1
ATOM 553 N N . ILE A 1 71 ? 9.633 12.836 0.764 1 98.81 71 ILE A N 1
ATOM 554 C CA . ILE A 1 71 ? 9.945 12.156 2.018 1 98.81 71 ILE A CA 1
ATOM 555 C C . ILE A 1 71 ? 11.344 11.547 1.944 1 98.81 71 ILE A C 1
ATOM 557 O O . ILE A 1 71 ? 12.156 11.75 2.846 1 98.81 71 ILE A O 1
ATOM 561 N N . LYS A 1 72 ? 11.562 10.844 0.875 1 97.88 72 LYS A N 1
ATOM 562 C CA . LYS A 1 72 ? 12.844 10.172 0.701 1 97.88 72 LYS A CA 1
ATOM 563 C C . LYS A 1 72 ? 14 11.172 0.696 1 97.88 72 LYS A C 1
ATOM 565 O O . LYS A 1 72 ? 15.086 10.875 1.188 1 97.88 72 LYS A O 1
ATOM 570 N N . GLN A 1 73 ? 13.781 12.297 0.165 1 97.75 73 GLN A N 1
ATOM 571 C CA . GLN A 1 73 ? 14.797 13.336 0.073 1 97.75 73 GLN A CA 1
ATOM 572 C C . GLN A 1 73 ? 15.086 13.953 1.441 1 97.75 73 GLN A C 1
ATOM 574 O O . GLN A 1 73 ? 16.234 14.297 1.745 1 97.75 73 GLN A O 1
ATOM 579 N N . GLU A 1 74 ? 14.047 14.094 2.275 1 98.31 74 GLU A N 1
ATOM 580 C CA . GLU A 1 74 ? 14.156 14.938 3.463 1 98.31 74 GLU A CA 1
ATOM 581 C C . GLU A 1 74 ? 14.281 14.094 4.727 1 98.31 74 GLU A C 1
ATOM 583 O O . GLU A 1 74 ? 14.695 14.594 5.773 1 98.31 74 GLU A O 1
ATOM 588 N N . ILE A 1 75 ? 13.781 12.891 4.711 1 98.06 75 ILE A N 1
ATOM 589 C CA . ILE A 1 75 ? 13.789 12.008 5.871 1 98.06 75 ILE A CA 1
ATOM 590 C C . ILE A 1 75 ? 14.711 10.82 5.609 1 98.06 75 ILE A C 1
ATOM 592 O O . ILE A 1 75 ? 14.523 10.086 4.637 1 98.06 75 ILE A O 1
ATOM 596 N N . ALA A 1 76 ? 15.75 10.633 6.441 1 97.06 76 ALA A N 1
ATOM 597 C CA . ALA A 1 76 ? 16.656 9.492 6.289 1 97.06 76 ALA A CA 1
ATOM 598 C C . ALA A 1 76 ? 15.898 8.172 6.434 1 97.06 76 ALA A C 1
ATOM 600 O O . ALA A 1 76 ? 15.391 7.855 7.512 1 97.06 76 ALA A O 1
ATOM 601 N N . CYS A 1 77 ? 15.875 7.387 5.406 1 97.62 77 CYS A N 1
ATOM 602 C CA . CYS A 1 77 ? 15.227 6.082 5.387 1 97.62 77 CYS A CA 1
ATOM 603 C C . CYS A 1 77 ? 15.727 5.242 4.219 1 97.62 77 CYS A C 1
ATOM 605 O O . CYS A 1 77 ? 16.375 5.758 3.312 1 97.62 77 CYS A O 1
ATOM 607 N N . SER A 1 78 ? 15.531 3.947 4.266 1 97.38 78 SER A N 1
ATOM 608 C CA . SER A 1 78 ? 15.898 3.049 3.176 1 97.38 78 SER A CA 1
ATOM 609 C C . SER A 1 78 ? 14.891 3.117 2.035 1 97.38 78 SER A C 1
ATOM 611 O O . SER A 1 78 ? 15.273 3.127 0.863 1 97.38 78 SER A O 1
ATOM 613 N N . ARG A 1 79 ? 13.555 3.146 2.42 1 97.88 79 ARG A N 1
ATOM 614 C CA . ARG A 1 79 ? 12.438 3.213 1.483 1 97.88 79 ARG A CA 1
ATOM 615 C C . ARG A 1 79 ? 11.227 3.883 2.125 1 97.88 79 ARG A C 1
ATOM 617 O O . ARG A 1 79 ? 11.219 4.145 3.328 1 97.88 79 ARG A O 1
ATOM 624 N N . VAL A 1 80 ? 10.297 4.238 1.273 1 98.75 80 VAL A N 1
ATOM 625 C CA . VAL A 1 80 ? 8.984 4.664 1.754 1 98.75 80 VAL A CA 1
ATOM 626 C C . VAL A 1 80 ? 7.957 3.568 1.493 1 98.75 80 VAL A C 1
ATOM 628 O O . VAL A 1 80 ? 7.625 3.283 0.341 1 98.75 80 VAL A O 1
ATOM 631 N N . ALA A 1 81 ? 7.465 2.967 2.562 1 98.75 81 ALA A N 1
ATOM 632 C CA . ALA A 1 81 ? 6.453 1.922 2.447 1 98.75 81 ALA A CA 1
ATOM 633 C C . ALA A 1 81 ? 5.09 2.514 2.105 1 98.75 81 ALA A C 1
ATOM 635 O O . ALA A 1 81 ? 4.797 3.66 2.459 1 98.75 81 ALA A O 1
ATOM 636 N N . VAL A 1 82 ? 4.305 1.771 1.392 1 98.94 82 VAL A N 1
ATOM 637 C CA . VAL A 1 82 ? 2.918 2.1 1.073 1 98.94 82 VAL A CA 1
ATOM 638 C C . VAL A 1 82 ? 1.981 1.125 1.785 1 98.94 82 VAL A C 1
ATOM 640 O O . VAL A 1 82 ? 2.1 -0.092 1.621 1 98.94 82 VAL A O 1
ATOM 643 N N . VAL A 1 83 ? 1.057 1.656 2.568 1 98.75 83 VAL A N 1
ATOM 644 C CA . VAL A 1 83 ? 0.116 0.785 3.264 1 98.75 83 VAL A CA 1
ATOM 645 C C . VAL A 1 83 ? -1.296 1.356 3.154 1 98.75 83 VAL A C 1
ATOM 647 O O . VAL A 1 83 ? -1.513 2.543 3.41 1 98.75 83 VAL A O 1
ATOM 650 N N . VAL A 1 84 ? -2.199 0.553 2.758 1 98.75 84 VAL A N 1
ATOM 651 C CA . VAL A 1 84 ? -3.625 0.86 2.748 1 98.75 84 VAL A CA 1
ATOM 652 C C . VAL A 1 84 ? -4.387 -0.202 3.537 1 98.75 84 VAL A C 1
ATOM 654 O O . VAL A 1 84 ? -4.418 -1.372 3.148 1 98.75 84 VAL A O 1
ATOM 657 N N . LEU A 1 85 ? -5.004 0.181 4.574 1 97.25 85 LEU A N 1
ATOM 658 C CA . LEU A 1 85 ? -5.844 -0.713 5.363 1 97.25 85 LEU A CA 1
ATOM 659 C C . LEU A 1 85 ? -7.312 -0.316 5.258 1 97.25 85 LEU A C 1
ATOM 661 O O . LEU A 1 85 ? -8.156 -1.142 4.902 1 97.25 85 LEU A O 1
ATOM 665 N N . GLY A 1 86 ? -7.574 0.954 5.609 1 92.38 86 GLY A N 1
ATOM 666 C CA . GLY A 1 86 ? -8.891 1.522 5.395 1 92.38 86 GLY A CA 1
ATOM 667 C C . GLY A 1 86 ? -9.922 1.051 6.406 1 92.38 86 GLY A C 1
ATOM 668 O O . GLY A 1 86 ? -11.125 1.081 6.141 1 92.38 86 GLY A O 1
ATOM 669 N N . LEU A 1 87 ? -9.555 0.601 7.59 1 92.69 87 LEU A N 1
ATOM 670 C CA . LEU A 1 87 ? -10.5 0.016 8.531 1 92.69 87 LEU A CA 1
ATOM 671 C C . LEU A 1 87 ? -11 1.062 9.523 1 92.69 87 LEU A C 1
ATOM 673 O O . LEU A 1 87 ? -12.164 1.031 9.93 1 92.69 87 LEU A O 1
ATOM 677 N N . GLU A 1 88 ? -10.148 2.014 9.867 1 89.69 88 GLU A N 1
ATOM 678 C CA . GLU A 1 88 ? -10.492 2.887 10.984 1 89.69 88 GLU A CA 1
ATOM 679 C C . GLU A 1 88 ? -11.156 4.172 10.5 1 89.69 88 GLU A C 1
ATOM 681 O O . GLU A 1 88 ? -12.133 4.633 11.086 1 89.69 88 GLU A O 1
ATOM 686 N N . VAL A 1 89 ? -10.656 4.801 9.602 1 93.75 89 VAL A N 1
ATOM 687 C CA . VAL A 1 89 ? -11.164 6.047 9.039 1 93.75 89 VAL A CA 1
ATOM 688 C C . VAL A 1 89 ? -11.906 5.77 7.734 1 93.75 89 VAL A C 1
ATOM 690 O O . VAL A 1 89 ? -11.328 5.203 6.801 1 93.75 89 VAL A O 1
ATOM 693 N N . PRO A 1 90 ? -13.227 6.105 7.746 1 95.94 90 PRO A N 1
ATOM 694 C CA . PRO A 1 90 ? -14 5.812 6.543 1 95.94 90 PRO A CA 1
ATOM 695 C C . PRO A 1 90 ? -13.727 6.789 5.402 1 95.94 90 PRO A C 1
ATOM 697 O O . PRO A 1 90 ? -14.641 7.461 4.922 1 95.94 90 PRO A O 1
ATOM 700 N N . HIS A 1 91 ? -12.594 6.934 4.988 1 98.19 91 HIS A N 1
ATOM 701 C CA . HIS A 1 91 ? -12.047 7.738 3.896 1 98.19 91 HIS A CA 1
ATOM 702 C C . HIS A 1 91 ? -10.789 7.102 3.318 1 98.19 91 HIS A C 1
ATOM 704 O O . HIS A 1 91 ? -9.828 6.852 4.043 1 98.19 91 HIS A O 1
ATOM 710 N N . ALA A 1 92 ? -10.867 6.793 2.012 1 98.31 92 ALA A N 1
ATOM 711 C CA . ALA A 1 92 ? -9.719 6.16 1.369 1 98.31 92 ALA A CA 1
ATOM 712 C C . ALA A 1 92 ? -8.43 6.934 1.65 1 98.31 92 ALA A C 1
ATOM 714 O O . ALA A 1 92 ? -8.414 8.164 1.578 1 98.31 92 ALA A O 1
ATOM 715 N N . HIS A 1 93 ? -7.367 6.199 2.041 1 98.75 93 HIS A N 1
ATOM 716 C CA . HIS A 1 93 ? -6.094 6.871 2.285 1 98.75 93 HIS A CA 1
ATOM 717 C C . HIS A 1 93 ? -4.926 5.898 2.174 1 98.75 93 HIS A C 1
ATOM 719 O O . HIS A 1 93 ? -5.074 4.707 2.469 1 98.75 93 HIS A O 1
ATOM 725 N N . ILE A 1 94 ? -3.836 6.43 1.781 1 98.88 94 ILE A N 1
ATOM 726 C CA . ILE A 1 94 ? -2.557 5.734 1.695 1 98.88 94 ILE A CA 1
ATOM 727 C C . ILE A 1 94 ? -1.63 6.219 2.809 1 98.88 94 ILE A C 1
ATOM 729 O O . ILE A 1 94 ? -1.464 7.426 3.006 1 98.88 94 ILE A O 1
ATOM 733 N N . HIS A 1 95 ? -1.099 5.301 3.578 1 98.88 95 HIS A N 1
ATOM 734 C CA . HIS A 1 95 ? 0.018 5.621 4.461 1 98.88 95 HIS A CA 1
ATOM 735 C C . HIS A 1 95 ? 1.347 5.551 3.717 1 98.88 95 HIS A C 1
ATOM 737 O O . HIS A 1 95 ? 1.686 4.516 3.139 1 98.88 95 HIS A O 1
ATOM 743 N N . LEU A 1 96 ? 2.049 6.582 3.654 1 98.94 96 LEU A N 1
ATOM 744 C CA . LEU A 1 96 ? 3.453 6.602 3.264 1 98.94 96 LEU A CA 1
ATOM 745 C C . LEU A 1 96 ? 4.359 6.648 4.492 1 98.94 96 LEU A C 1
ATOM 747 O O . LEU A 1 96 ? 4.332 7.621 5.25 1 98.94 96 LEU A O 1
ATOM 751 N N . ILE A 1 97 ? 5.172 5.625 4.648 1 98.81 97 ILE A N 1
ATOM 752 C CA . ILE A 1 97 ? 5.93 5.469 5.887 1 98.81 97 ILE A CA 1
ATOM 753 C C . ILE A 1 97 ? 7.414 5.293 5.566 1 98.81 97 ILE A C 1
ATOM 755 O O . ILE A 1 97 ? 7.816 4.277 5 1 98.81 97 ILE A O 1
ATOM 759 N N . PRO A 1 98 ? 8.242 6.258 5.902 1 98.69 98 PRO A N 1
ATOM 760 C CA . PRO A 1 98 ? 9.68 6.012 5.781 1 98.69 98 PRO A CA 1
ATOM 761 C C . PRO A 1 98 ? 10.148 4.836 6.633 1 98.69 98 PRO A C 1
ATOM 763 O O . PRO A 1 98 ? 9.914 4.809 7.844 1 98.69 98 PRO A O 1
ATOM 766 N N . ILE A 1 99 ? 10.859 3.875 5.969 1 98.31 99 ILE A N 1
ATOM 767 C CA . ILE A 1 99 ? 11.188 2.684 6.738 1 98.31 99 ILE A CA 1
ATOM 768 C C . ILE A 1 99 ? 12.656 2.32 6.52 1 98.31 99 ILE A C 1
ATOM 770 O O . ILE A 1 99 ? 13.242 2.66 5.488 1 98.31 99 ILE A O 1
ATOM 774 N N . LYS A 1 100 ? 13.242 1.643 7.516 1 96.81 100 LYS A N 1
ATOM 775 C CA . LYS A 1 100 ? 14.562 1.033 7.426 1 96.81 100 LYS A CA 1
ATOM 776 C C . LYS A 1 100 ? 14.477 -0.487 7.535 1 96.81 100 LYS A C 1
ATOM 778 O O . LYS A 1 100 ? 15.414 -1.195 7.148 1 96.81 100 LYS A O 1
ATOM 783 N N . SER A 1 101 ? 13.398 -0.906 8.078 1 95.12 101 SER A N 1
ATOM 784 C CA . SER A 1 101 ? 13.125 -2.332 8.211 1 95.12 101 SER A CA 1
ATOM 785 C C . SER A 1 101 ? 11.625 -2.615 8.141 1 95.12 101 SER A C 1
ATOM 787 O O . SER A 1 101 ? 10.812 -1.703 8.273 1 95.12 101 SER A O 1
ATOM 789 N N . GLU A 1 102 ? 11.289 -3.855 7.953 1 92.12 102 GLU A N 1
ATOM 790 C CA . GLU A 1 102 ? 9.883 -4.246 7.898 1 92.12 102 GLU A CA 1
ATOM 791 C C . GLU A 1 102 ? 9.18 -3.957 9.219 1 92.12 102 GLU A C 1
ATOM 793 O O . GLU A 1 102 ? 7.977 -3.688 9.242 1 92.12 102 GLU A O 1
ATOM 798 N N . ASN A 1 103 ? 9.953 -3.979 10.281 1 91.69 103 ASN A N 1
ATOM 799 C CA . ASN A 1 103 ? 9.414 -3.77 11.617 1 91.69 103 ASN A CA 1
ATOM 800 C C . ASN A 1 103 ? 8.891 -2.346 11.797 1 91.69 103 ASN A C 1
ATOM 802 O O . ASN A 1 103 ? 8.156 -2.061 12.742 1 91.69 103 ASN A O 1
ATOM 806 N N . ASP A 1 104 ? 9.289 -1.484 10.945 1 95.62 104 ASP A N 1
ATOM 807 C CA . ASP A 1 104 ? 8.852 -0.094 11.039 1 95.62 104 ASP A CA 1
ATOM 808 C C . ASP A 1 104 ? 7.383 0.05 10.656 1 95.62 104 ASP A C 1
ATOM 810 O O . ASP A 1 104 ? 6.75 1.061 10.969 1 95.62 104 ASP A O 1
ATOM 814 N N . VAL A 1 105 ? 6.871 -0.987 9.906 1 95.69 105 VAL A N 1
ATOM 815 C CA . VAL A 1 105 ? 5.461 -1.004 9.531 1 95.69 105 VAL A CA 1
ATOM 816 C C . VAL A 1 105 ? 4.688 -1.935 10.461 1 95.69 105 VAL A C 1
ATOM 818 O O . VAL A 1 105 ? 4.312 -3.043 10.07 1 95.69 105 VAL A O 1
ATOM 821 N N . ASP A 1 106 ? 4.672 -1.655 11.648 1 94.12 106 ASP A N 1
ATOM 822 C CA . ASP A 1 106 ? 3.904 -2.342 12.688 1 94.12 106 ASP A CA 1
ATOM 823 C C . ASP A 1 106 ? 2.975 -1.373 13.414 1 94.12 106 ASP A C 1
ATOM 825 O O . ASP A 1 106 ? 3.404 -0.649 14.312 1 94.12 106 ASP A O 1
ATOM 829 N N . PHE A 1 107 ? 1.688 -1.432 13.102 1 94 107 PHE A N 1
ATOM 830 C CA . PHE A 1 107 ? 0.723 -0.449 13.586 1 94 107 PHE A CA 1
ATOM 831 C C . PHE A 1 107 ? 0.377 -0.701 15.047 1 94 107 PHE A C 1
ATOM 833 O O . PHE A 1 107 ? -0.344 0.086 15.664 1 94 107 PHE A O 1
ATOM 840 N N . HIS A 1 108 ? 0.923 -1.732 15.625 1 90.12 108 HIS A N 1
ATOM 841 C CA . HIS A 1 108 ? 0.68 -2.023 17.031 1 90.12 108 HIS A CA 1
ATOM 842 C C . HIS A 1 108 ? 1.781 -1.444 17.922 1 90.12 108 HIS A C 1
ATOM 844 O O . HIS A 1 108 ? 1.646 -1.405 19.141 1 90.12 108 HIS A O 1
ATOM 850 N N . ARG A 1 109 ? 2.76 -1.036 17.281 1 92.38 109 ARG A N 1
ATOM 851 C CA . ARG A 1 109 ? 3.855 -0.449 18.047 1 92.38 109 ARG A CA 1
ATOM 852 C C . ARG A 1 109 ? 3.471 0.923 18.594 1 92.38 109 ARG A C 1
ATOM 854 O O . ARG A 1 109 ? 2.551 1.563 18.078 1 92.38 109 ARG A O 1
ATOM 861 N N . GLU A 1 110 ? 4.223 1.23 19.625 1 94.69 110 GLU A N 1
ATOM 862 C CA . GLU A 1 110 ? 4.047 2.588 20.141 1 94.69 110 GLU A CA 1
ATOM 863 C C . GLU A 1 110 ? 4.367 3.627 19.062 1 94.69 110 GLU A C 1
ATOM 865 O O . GLU A 1 110 ? 5.355 3.498 18.344 1 94.69 110 GLU A O 1
ATOM 870 N N . LYS A 1 111 ? 3.521 4.664 19.047 1 96.75 111 LYS A N 1
ATOM 871 C CA . LYS A 1 111 ? 3.705 5.727 18.062 1 96.75 111 LYS A CA 1
ATOM 872 C C . LYS A 1 111 ? 4.715 6.762 18.547 1 96.75 111 LYS A C 1
ATOM 874 O O . LYS A 1 111 ? 4.887 6.949 19.766 1 96.75 111 LYS A O 1
ATOM 879 N N . LEU A 1 112 ? 5.328 7.375 17.562 1 97.19 112 LEU A N 1
ATOM 880 C CA . LEU A 1 112 ? 6.258 8.445 17.906 1 97.19 112 LEU A CA 1
ATOM 881 C C . LEU A 1 112 ? 5.512 9.648 18.469 1 97.19 112 LEU A C 1
ATOM 883 O O . LEU A 1 112 ? 4.418 9.977 18 1 97.19 112 LEU A O 1
ATOM 887 N N . LYS A 1 113 ? 6.102 10.219 19.5 1 97.19 113 LYS A N 1
ATOM 888 C CA . LYS A 1 113 ? 5.582 11.469 20.047 1 97.19 113 LYS A CA 1
ATOM 889 C C . LYS A 1 113 ? 6.418 12.664 19.578 1 97.19 113 LYS A C 1
ATOM 891 O O . LYS A 1 113 ? 7.59 12.781 19.938 1 97.19 113 LYS A O 1
ATOM 896 N N . LEU A 1 114 ? 5.809 13.484 18.812 1 98.06 114 LEU A N 1
ATOM 897 C CA . LEU A 1 114 ? 6.465 14.688 18.297 1 98.06 114 LEU A CA 1
ATOM 898 C C . LEU A 1 114 ? 5.762 15.938 18.812 1 98.06 114 LEU A C 1
ATOM 900 O O . LEU A 1 114 ? 4.547 15.938 19.016 1 98.06 114 LEU A O 1
ATOM 904 N N . THR A 1 115 ? 6.531 17.016 19.031 1 98.06 115 THR A N 1
ATOM 905 C CA . THR A 1 115 ? 5.941 18.297 19.422 1 98.06 115 THR A CA 1
ATOM 906 C C . THR A 1 115 ? 5.332 18.984 18.203 1 98.06 115 THR A C 1
ATOM 908 O O . THR A 1 115 ? 5.668 18.672 17.062 1 98.06 115 THR A O 1
ATOM 911 N N . PRO A 1 116 ? 4.41 19.922 18.453 1 98.12 116 PRO A N 1
ATOM 912 C CA . PRO A 1 116 ? 3.875 20.688 17.328 1 98.12 116 PRO A CA 1
ATOM 913 C C . PRO A 1 116 ? 4.969 21.344 16.484 1 98.12 116 PRO A C 1
ATOM 915 O O . PRO A 1 116 ? 4.852 21.406 15.258 1 98.12 116 PRO A O 1
ATOM 918 N N . GLU A 1 117 ? 6.027 21.734 17.172 1 98.31 117 GLU A N 1
ATOM 919 C CA . GLU A 1 117 ? 7.133 22.359 16.453 1 98.31 117 GLU A CA 1
ATOM 920 C C . GLU A 1 117 ? 7.836 21.375 15.531 1 98.31 117 GLU A C 1
ATOM 922 O O . GLU A 1 117 ? 8.203 21.719 14.406 1 98.31 117 GLU A O 1
ATOM 927 N N . GLU A 1 118 ? 8.031 20.188 15.992 1 98.31 118 GLU A N 1
ATOM 928 C CA . GLU A 1 118 ? 8.656 19.156 15.18 1 98.31 118 GLU A CA 1
ATOM 929 C C . GLU A 1 118 ? 7.793 18.828 13.961 1 98.31 118 GLU A C 1
ATOM 931 O O . GLU A 1 118 ? 8.312 18.672 12.852 1 98.31 118 GLU A O 1
ATOM 936 N N . PHE A 1 119 ? 6.504 18.734 14.203 1 98.69 119 PHE A N 1
ATOM 937 C CA . PHE A 1 119 ? 5.594 18.484 13.086 1 98.69 119 PHE A CA 1
ATOM 938 C C . PHE A 1 119 ? 5.691 19.594 12.055 1 98.69 119 PHE A C 1
ATOM 940 O O . PHE A 1 119 ? 5.742 19.328 10.852 1 98.69 119 PHE A O 1
ATOM 947 N N . GLU A 1 120 ? 5.695 20.781 12.516 1 98.38 120 GLU A N 1
ATOM 948 C CA . GLU A 1 120 ? 5.762 21.938 11.617 1 98.38 120 GLU A CA 1
ATOM 949 C C . GLU A 1 120 ? 7.055 21.922 10.805 1 98.38 120 GLU A C 1
ATOM 951 O O . GLU A 1 120 ? 7.047 22.25 9.617 1 98.38 120 GLU A O 1
ATOM 956 N N . GLU A 1 121 ? 8.117 21.625 11.469 1 98.31 121 GLU A N 1
ATOM 957 C CA . GLU A 1 121 ? 9.406 21.562 10.789 1 98.31 121 GLU A CA 1
ATOM 958 C C . GLU A 1 121 ? 9.406 20.5 9.688 1 98.31 121 GLU A C 1
ATOM 960 O O . GLU A 1 121 ? 9.891 20.75 8.578 1 98.31 121 GLU A O 1
ATOM 965 N N . ILE A 1 122 ? 8.898 19.344 10 1 98.44 122 ILE A N 1
ATOM 966 C CA . ILE A 1 122 ? 8.844 18.25 9.031 1 98.44 122 ILE A CA 1
ATOM 967 C C . ILE A 1 122 ? 7.938 18.641 7.863 1 98.44 122 ILE A C 1
ATOM 969 O O . ILE A 1 122 ? 8.305 18.469 6.699 1 98.44 122 ILE A O 1
ATOM 973 N N . ALA A 1 123 ? 6.742 19.188 8.188 1 98.62 123 ALA A N 1
ATOM 974 C CA . ALA A 1 123 ? 5.793 19.594 7.152 1 98.62 123 ALA A CA 1
ATOM 975 C C . ALA A 1 123 ? 6.414 20.625 6.215 1 98.62 123 ALA A C 1
ATOM 977 O O . ALA A 1 123 ? 6.238 20.547 4.996 1 98.62 123 ALA A O 1
ATOM 978 N N . THR A 1 124 ? 7.137 21.531 6.785 1 98.12 124 THR A N 1
ATOM 979 C CA . THR A 1 124 ? 7.785 22.562 6 1 98.12 124 THR A CA 1
ATOM 980 C C . THR A 1 124 ? 8.836 21.969 5.066 1 98.12 124 THR A C 1
ATOM 982 O O . THR A 1 124 ? 8.914 22.344 3.893 1 98.12 124 THR A O 1
ATOM 985 N N . LYS A 1 125 ? 9.594 21.031 5.578 1 97.94 125 LYS A N 1
ATOM 986 C CA . LYS A 1 125 ? 10.617 20.375 4.77 1 97.94 125 LYS A CA 1
ATOM 987 C C . LYS A 1 125 ? 9.992 19.594 3.619 1 97.94 125 LYS A C 1
ATOM 989 O O . LYS A 1 125 ? 10.523 19.578 2.51 1 97.94 125 LYS A O 1
ATOM 994 N N . LEU A 1 126 ? 8.883 18.969 3.893 1 98.31 126 LEU A N 1
ATOM 995 C CA . LEU A 1 126 ? 8.258 18.094 2.9 1 98.31 126 LEU A CA 1
ATOM 996 C C . LEU A 1 126 ? 7.453 18.922 1.897 1 98.31 126 LEU A C 1
ATOM 998 O O . LEU A 1 126 ? 7.082 18.406 0.834 1 98.31 126 LEU A O 1
ATOM 1002 N N . SER A 1 127 ? 7.129 20.125 2.213 1 96.94 127 SER A N 1
ATOM 1003 C CA . SER A 1 127 ? 6.273 20.953 1.357 1 96.94 127 SER A CA 1
ATOM 1004 C C . SER A 1 127 ? 7.102 21.812 0.414 1 96.94 127 SER A C 1
ATOM 1006 O O . SER A 1 127 ? 6.551 22.5 -0.452 1 96.94 127 SER A O 1
ATOM 1008 N N . LYS A 1 128 ? 8.414 21.797 0.641 1 88.88 128 LYS A N 1
ATOM 1009 C CA . LYS A 1 128 ? 9.305 22.609 -0.189 1 88.88 128 LYS A CA 1
ATOM 1010 C C . LYS A 1 128 ? 9.523 21.953 -1.555 1 88.88 128 LYS A C 1
ATOM 1012 O O . LYS A 1 128 ? 9.453 20.734 -1.685 1 88.88 128 LYS A O 1
ATOM 1017 N N . MET B 1 1 ? 21.172 -8.695 -11.766 1 61.28 1 MET B N 1
ATOM 1018 C CA . MET B 1 1 ? 20.734 -10.078 -11.922 1 61.28 1 MET B CA 1
ATOM 1019 C C . MET B 1 1 ? 19.219 -10.18 -11.812 1 61.28 1 MET B C 1
ATOM 1021 O O . MET B 1 1 ? 18.578 -9.375 -11.133 1 61.28 1 MET B O 1
ATOM 1025 N N . ALA B 1 2 ? 18.703 -11.133 -12.5 1 79.88 2 ALA B N 1
ATOM 1026 C CA . ALA B 1 2 ? 17.25 -11.32 -12.539 1 79.88 2 ALA B CA 1
ATOM 1027 C C . ALA B 1 2 ? 16.719 -11.711 -11.172 1 79.88 2 ALA B C 1
ATOM 1029 O O . ALA B 1 2 ? 17.344 -12.492 -10.445 1 79.88 2 ALA B O 1
ATOM 1030 N N . SER B 1 3 ? 15.703 -11.055 -10.734 1 90.44 3 SER B N 1
ATOM 1031 C CA . SER B 1 3 ? 15.07 -11.406 -9.469 1 90.44 3 SER B CA 1
ATOM 1032 C C . SER B 1 3 ? 14.32 -12.734 -9.578 1 90.44 3 SER B C 1
ATOM 1034 O O . SER B 1 3 ? 14.094 -13.234 -10.68 1 90.44 3 SER B O 1
ATOM 1036 N N . ILE B 1 4 ? 14.047 -13.391 -8.477 1 94.38 4 ILE B N 1
ATOM 1037 C CA . ILE B 1 4 ? 13.25 -14.609 -8.461 1 94.38 4 ILE B CA 1
ATOM 1038 C C . ILE B 1 4 ? 11.906 -14.367 -9.148 1 94.38 4 ILE B C 1
ATOM 1040 O O . ILE B 1 4 ? 11.375 -15.25 -9.82 1 94.38 4 ILE B O 1
ATOM 1044 N N . PHE B 1 5 ? 11.461 -13.156 -9.031 1 97.06 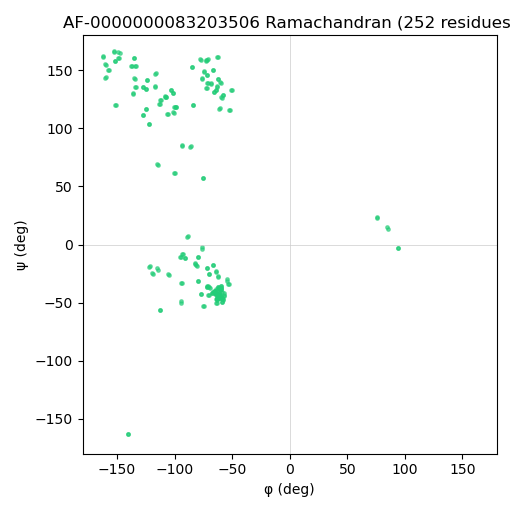5 PHE B N 1
ATOM 1045 C CA . PHE B 1 5 ? 10.188 -12.812 -9.656 1 97.06 5 PHE B CA 1
ATOM 1046 C C . PHE B 1 5 ? 10.312 -12.805 -11.172 1 97.06 5 PHE B C 1
ATOM 1048 O O . PHE B 1 5 ? 9.383 -13.203 -11.883 1 97.06 5 PHE B O 1
ATOM 1055 N N . SER B 1 6 ? 11.422 -12.359 -11.656 1 96.81 6 SER B N 1
ATOM 1056 C CA . SER B 1 6 ? 11.641 -12.406 -13.102 1 96.81 6 SER B CA 1
ATOM 1057 C C . SER B 1 6 ? 11.57 -13.836 -13.617 1 96.81 6 SER B C 1
ATOM 1059 O O . SER B 1 6 ? 11.039 -14.086 -14.703 1 96.81 6 SER B O 1
ATOM 1061 N N . ARG B 1 7 ? 12.078 -14.727 -12.836 1 97 7 ARG B N 1
ATOM 1062 C CA . ARG B 1 7 ? 12.07 -16.141 -13.227 1 97 7 ARG B CA 1
ATOM 1063 C C . ARG B 1 7 ? 10.664 -16.719 -13.156 1 97 7 ARG B C 1
ATOM 1065 O O . ARG B 1 7 ? 10.297 -17.562 -13.977 1 97 7 ARG B O 1
ATOM 1072 N N . ILE B 1 8 ? 9.922 -16.281 -12.195 1 97.69 8 ILE B N 1
ATOM 1073 C CA . ILE B 1 8 ? 8.523 -16.688 -12.086 1 97.69 8 ILE B CA 1
ATOM 1074 C C . ILE B 1 8 ? 7.742 -16.203 -13.297 1 97.69 8 ILE B C 1
ATOM 1076 O O . ILE B 1 8 ? 7.023 -16.969 -13.938 1 97.69 8 ILE B O 1
ATOM 1080 N N . ILE B 1 9 ? 7.93 -14.938 -13.664 1 97.69 9 ILE B N 1
ATOM 1081 C CA . ILE B 1 9 ? 7.238 -14.305 -14.781 1 97.69 9 ILE B CA 1
ATOM 1082 C C . ILE B 1 9 ? 7.578 -15.039 -16.078 1 97.69 9 ILE B C 1
ATOM 1084 O O . ILE B 1 9 ? 6.707 -15.258 -16.922 1 97.69 9 ILE B O 1
ATOM 1088 N N . ALA B 1 10 ? 8.789 -15.477 -16.203 1 96.56 10 ALA B N 1
ATOM 1089 C CA . ALA B 1 10 ? 9.281 -16.141 -17.406 1 96.56 10 ALA B CA 1
ATOM 1090 C C . ALA B 1 10 ? 8.844 -17.594 -17.453 1 96.56 10 ALA B C 1
ATOM 1092 O O . ALA B 1 10 ? 9.062 -18.281 -18.453 1 96.56 10 ALA B O 1
ATOM 1093 N N . GLY B 1 11 ? 8.32 -18.094 -16.375 1 96.75 11 GLY B N 1
ATOM 1094 C CA . GLY B 1 11 ? 7.863 -19.484 -16.328 1 96.75 11 GLY B CA 1
ATOM 1095 C C . GLY B 1 11 ? 8.969 -20.453 -15.992 1 96.75 11 GLY B C 1
ATOM 1096 O O . GLY B 1 11 ? 8.805 -21.672 -16.156 1 96.75 11 GLY B O 1
ATOM 1097 N N . GLU B 1 12 ? 10.062 -19.938 -15.531 1 96.94 12 GLU B N 1
ATOM 1098 C CA . GLU B 1 12 ? 11.188 -20.797 -15.164 1 96.94 12 GLU B CA 1
ATOM 1099 C C . GLU B 1 12 ? 10.969 -21.422 -13.789 1 96.94 12 GLU B C 1
ATOM 1101 O O . GLU B 1 12 ? 11.523 -22.484 -13.5 1 96.94 12 GLU B O 1
ATOM 1106 N N . ILE B 1 13 ? 10.305 -20.781 -12.906 1 96.31 13 ILE B N 1
ATOM 1107 C CA . ILE B 1 13 ? 9.906 -21.25 -11.586 1 96.31 13 ILE B CA 1
ATOM 1108 C C . ILE B 1 13 ? 8.383 -21.297 -11.484 1 96.31 13 ILE B C 1
ATOM 1110 O O . ILE B 1 13 ? 7.699 -20.375 -11.945 1 96.31 13 ILE B O 1
ATOM 1114 N N . PRO B 1 14 ? 7.906 -22.375 -10.914 1 97.06 14 PRO B N 1
ATOM 1115 C CA . PRO B 1 14 ? 6.449 -22.469 -10.805 1 97.06 14 PRO B CA 1
ATOM 1116 C C . PRO B 1 14 ? 5.863 -21.422 -9.859 1 97.06 14 PRO B C 1
ATOM 1118 O O . PRO B 1 14 ? 6.539 -20.984 -8.914 1 97.06 14 PRO B O 1
ATOM 1121 N N . SER B 1 15 ? 4.656 -21.016 -10.125 1 98.25 15 SER B N 1
ATOM 1122 C CA . SER B 1 15 ? 3.891 -20.109 -9.281 1 98.25 15 SER B CA 1
ATOM 1123 C C . SER B 1 15 ? 2.395 -20.391 -9.383 1 98.25 15 SER B C 1
ATOM 1125 O O . SER B 1 15 ? 1.95 -21.094 -10.289 1 98.25 15 SER B O 1
ATOM 1127 N N . TYR B 1 16 ? 1.676 -19.938 -8.43 1 98.69 16 TYR B N 1
ATOM 1128 C CA . TYR B 1 16 ? 0.219 -19.984 -8.492 1 98.69 16 TYR B CA 1
ATOM 1129 C C . TYR B 1 16 ? -0.343 -18.672 -9.047 1 98.69 16 TYR B C 1
ATOM 1131 O O . TYR B 1 16 ? -0.774 -17.812 -8.281 1 98.69 16 TYR B O 1
ATOM 1139 N N . LYS B 1 17 ? -0.382 -18.641 -10.383 1 98.62 17 LYS B N 1
ATOM 1140 C CA . LYS B 1 17 ? -0.78 -17.422 -11.078 1 98.62 17 LYS B CA 1
ATOM 1141 C C . LYS B 1 17 ? -2.275 -17.172 -10.93 1 98.62 17 LYS B C 1
ATOM 1143 O O . LYS B 1 17 ? -3.084 -18.094 -11.031 1 98.62 17 LYS B O 1
ATOM 1148 N N . VAL B 1 18 ? -2.584 -15.922 -10.719 1 98.69 18 VAL B N 1
ATOM 1149 C CA . VAL B 1 18 ? -4.008 -15.617 -10.609 1 98.69 18 VAL B CA 1
ATOM 1150 C C . VAL B 1 18 ? -4.422 -14.648 -11.711 1 98.69 18 VAL B C 1
ATOM 1152 O O . VAL B 1 18 ? -5.602 -14.555 -12.055 1 98.69 18 VAL B O 1
ATOM 1155 N N . ALA B 1 19 ? -3.537 -13.852 -12.242 1 98.81 19 ALA B N 1
ATOM 1156 C CA . ALA B 1 19 ? -3.82 -12.922 -13.328 1 98.81 19 ALA B CA 1
ATOM 1157 C C . ALA B 1 19 ? -2.539 -12.516 -14.055 1 98.81 19 ALA B C 1
ATOM 1159 O O . ALA B 1 19 ? -1.45 -12.57 -13.477 1 98.81 19 ALA B O 1
ATOM 1160 N N . GLU B 1 20 ? -2.684 -12.133 -15.297 1 98.69 20 GLU B N 1
ATOM 1161 C CA . GLU B 1 20 ? -1.549 -11.656 -16.094 1 98.69 20 GLU B CA 1
ATOM 1162 C C . GLU B 1 20 ? -2.014 -10.836 -17.281 1 98.69 20 GLU B C 1
ATOM 1164 O O . GLU B 1 20 ? -3.076 -11.102 -17.844 1 98.69 20 GLU B O 1
ATOM 1169 N N . ASP B 1 21 ? -1.308 -9.852 -17.625 1 98.31 21 ASP B N 1
ATOM 1170 C CA . ASP B 1 21 ? -1.481 -9.172 -18.891 1 98.31 21 ASP B CA 1
ATOM 1171 C C . ASP B 1 21 ? -0.133 -8.781 -19.5 1 98.31 21 ASP B C 1
ATOM 1173 O O . ASP B 1 21 ? 0.894 -9.383 -19.172 1 98.31 21 ASP B O 1
ATOM 1177 N N . GLU B 1 22 ? -0.117 -7.918 -20.406 1 98.25 22 GLU B N 1
ATOM 1178 C CA . GLU B 1 22 ? 1.102 -7.594 -21.141 1 98.25 22 GLU B CA 1
ATOM 1179 C C . GLU B 1 22 ? 2.154 -6.98 -20.219 1 98.25 22 GLU B C 1
ATOM 1181 O O . GLU B 1 22 ? 3.354 -7.129 -20.453 1 98.25 22 GLU B O 1
ATOM 1186 N N . ASN B 1 23 ? 1.72 -6.402 -19.094 1 98.69 23 ASN B N 1
ATOM 1187 C CA . ASN B 1 23 ? 2.646 -5.578 -18.328 1 98.69 23 ASN B CA 1
ATOM 1188 C C . ASN B 1 23 ? 2.797 -6.09 -16.906 1 98.69 23 ASN B C 1
ATOM 1190 O O . ASN B 1 23 ? 3.756 -5.738 -16.203 1 98.69 23 ASN B O 1
ATOM 1194 N N . TYR B 1 24 ? 1.846 -6.891 -16.453 1 98.88 24 TYR B N 1
ATOM 1195 C CA . TYR B 1 24 ? 1.815 -7.219 -15.031 1 98.88 24 TYR B CA 1
ATOM 1196 C C . TYR B 1 24 ? 1.518 -8.695 -14.82 1 98.88 24 TYR B C 1
ATOM 1198 O O . TYR B 1 24 ? 0.985 -9.367 -15.711 1 98.88 24 TYR B O 1
ATOM 1206 N N . TYR B 1 25 ? 1.956 -9.203 -13.742 1 98.88 25 TYR B N 1
ATOM 1207 C CA . TYR B 1 25 ? 1.78 -10.586 -13.305 1 98.88 25 TYR B CA 1
ATOM 1208 C C . TYR B 1 25 ? 1.352 -10.648 -11.844 1 98.88 25 TYR B C 1
ATOM 1210 O O . TYR B 1 25 ? 1.853 -9.883 -11.008 1 98.88 25 TYR B O 1
ATOM 1218 N N . ALA B 1 26 ? 0.358 -11.492 -11.508 1 98.94 26 ALA B N 1
ATOM 1219 C CA . ALA B 1 26 ? -0.102 -11.688 -10.141 1 98.94 26 ALA B CA 1
ATOM 1220 C C . ALA B 1 26 ? -0.112 -13.164 -9.758 1 98.94 26 ALA B C 1
ATOM 1222 O O . ALA B 1 26 ? -0.552 -14.008 -10.547 1 98.94 26 ALA B O 1
ATOM 1223 N N . PHE B 1 27 ? 0.379 -13.422 -8.578 1 98.88 27 PHE B N 1
ATOM 1224 C CA . PHE B 1 27 ? 0.47 -14.805 -8.125 1 98.88 27 PHE B CA 1
ATOM 1225 C C . PHE B 1 27 ? 0.384 -14.883 -6.602 1 98.88 27 PHE B C 1
ATOM 1227 O O . PHE B 1 27 ? 0.687 -13.906 -5.91 1 98.88 27 PHE B O 1
ATOM 1234 N N . LEU B 1 28 ? 0.005 -16.047 -6.098 1 98.88 28 LEU B N 1
ATOM 1235 C CA . LEU B 1 28 ? -0.172 -16.219 -4.66 1 98.88 28 LEU B CA 1
ATOM 1236 C C . LEU B 1 28 ? 1.175 -16.234 -3.947 1 98.88 28 LEU B C 1
ATOM 1238 O O . LEU B 1 28 ? 2.133 -16.844 -4.438 1 98.88 28 LEU B O 1
ATOM 1242 N N . ASP B 1 29 ? 1.281 -15.523 -2.875 1 98.56 29 ASP B N 1
ATOM 1243 C CA . ASP B 1 29 ? 2.443 -15.68 -2.004 1 98.56 29 ASP B CA 1
ATOM 1244 C C . ASP B 1 29 ? 2.488 -17.078 -1.389 1 98.56 29 ASP B C 1
ATOM 1246 O O . ASP B 1 29 ? 1.492 -17.547 -0.836 1 98.56 29 ASP B O 1
ATOM 1250 N N . ILE B 1 30 ? 3.561 -17.703 -1.415 1 97.69 30 ILE B N 1
ATOM 1251 C CA . ILE B 1 30 ? 3.658 -19.094 -0.954 1 97.69 30 IL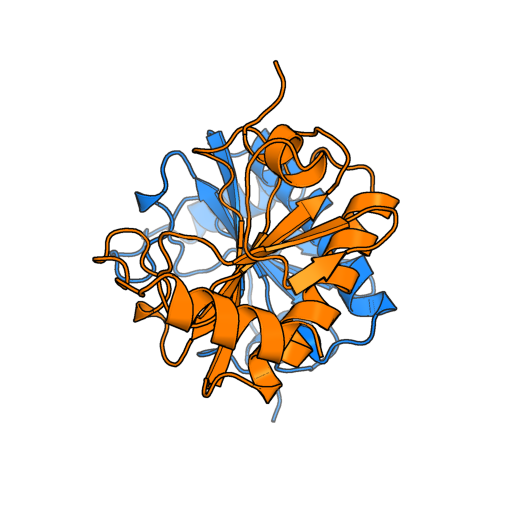E B CA 1
ATOM 1252 C C . ILE B 1 30 ? 3.801 -19.109 0.567 1 97.69 30 ILE B C 1
ATOM 1254 O O . ILE B 1 30 ? 3.682 -20.172 1.189 1 97.69 30 ILE B O 1
ATOM 1258 N N . ASN B 1 31 ? 4.133 -17.984 1.168 1 97.19 31 ASN B N 1
ATOM 1259 C CA . ASN B 1 31 ? 4.098 -17.781 2.611 1 97.19 31 ASN B CA 1
ATOM 1260 C C . ASN B 1 31 ? 3.061 -16.734 3.002 1 97.19 31 ASN B C 1
ATOM 1262 O O . ASN B 1 31 ? 3.402 -15.695 3.566 1 97.19 31 ASN B O 1
ATOM 1266 N N . PRO B 1 32 ? 1.871 -17.078 2.84 1 98.44 32 PRO B N 1
ATOM 1267 C CA . PRO B 1 32 ? 0.816 -16.078 2.967 1 98.44 32 PRO B CA 1
ATOM 1268 C C . PRO B 1 32 ? 0.519 -15.711 4.418 1 98.44 32 PRO B C 1
ATOM 1270 O O . PRO B 1 32 ? 0.571 -16.578 5.301 1 98.44 32 PRO B O 1
ATOM 1273 N N . LEU B 1 33 ? 0.241 -14.414 4.605 1 98.19 33 LEU B N 1
ATOM 1274 C CA . LEU B 1 33 ? -0.286 -13.992 5.898 1 98.19 33 LEU B CA 1
ATOM 1275 C C . LEU B 1 33 ? -1.715 -14.484 6.094 1 98.19 33 LEU B C 1
ATOM 1277 O O . LEU B 1 33 ? -2.09 -14.898 7.191 1 98.19 33 LEU B O 1
ATOM 1281 N N . THR B 1 34 ? -2.533 -14.367 5.066 1 98.38 34 THR B N 1
ATOM 1282 C CA . THR B 1 34 ? -3.914 -14.828 5.031 1 98.38 34 THR B CA 1
ATOM 1283 C C . THR B 1 34 ? -4.211 -15.555 3.723 1 98.38 34 THR B C 1
ATOM 1285 O O . THR B 1 34 ? -3.451 -15.438 2.758 1 98.38 34 THR B O 1
ATOM 1288 N N . LYS B 1 35 ? -5.273 -16.344 3.748 1 98.25 35 LYS B N 1
ATOM 1289 C CA . LYS B 1 35 ? -5.691 -17.016 2.52 1 98.25 35 LYS B CA 1
ATOM 1290 C C . LYS B 1 35 ? -5.988 -16 1.416 1 98.25 35 LYS B C 1
ATOM 1292 O O . LYS B 1 35 ? -6.703 -15.023 1.64 1 98.25 35 LYS B O 1
ATOM 1297 N N . GLY B 1 36 ? -5.387 -16.203 0.252 1 98.62 36 GLY B N 1
ATOM 1298 C CA . GLY B 1 36 ? -5.625 -15.312 -0.87 1 98.62 36 GLY B CA 1
ATOM 1299 C C . GLY B 1 36 ? -4.594 -14.203 -0.975 1 98.62 36 GLY B C 1
ATOM 1300 O O . GLY B 1 36 ? -4.637 -13.398 -1.906 1 98.62 36 GLY B O 1
ATOM 1301 N N . HIS B 1 37 ? -3.611 -14.133 0.009 1 98.88 37 HIS B N 1
ATOM 1302 C CA . HIS B 1 37 ? -2.512 -13.18 -0.067 1 98.88 37 HIS B CA 1
ATOM 1303 C C . HIS B 1 37 ? -1.789 -13.273 -1.406 1 98.88 37 HIS B C 1
ATOM 1305 O O . HIS B 1 37 ? -1.179 -14.297 -1.715 1 98.88 37 HIS B O 1
ATOM 1311 N N . THR B 1 38 ? -1.846 -12.203 -2.178 1 98.94 38 THR B N 1
ATOM 1312 C CA . THR B 1 38 ? -1.401 -12.195 -3.566 1 98.94 38 THR B CA 1
ATOM 1313 C C . THR B 1 38 ? -0.355 -11.109 -3.795 1 98.94 38 THR B C 1
ATOM 1315 O O . THR B 1 38 ? -0.482 -10 -3.271 1 98.94 38 THR B O 1
ATOM 1318 N N . LEU B 1 39 ? 0.627 -11.445 -4.605 1 98.88 39 LEU B N 1
ATOM 1319 C CA . LEU B 1 39 ? 1.628 -10.477 -5.043 1 98.88 39 LEU B CA 1
ATOM 1320 C C . LEU B 1 39 ? 1.334 -10 -6.457 1 98.88 39 LEU B C 1
ATOM 1322 O O . LEU B 1 39 ? 1.016 -10.797 -7.34 1 98.88 39 LEU B O 1
ATOM 1326 N N . VAL B 1 40 ? 1.332 -8.703 -6.66 1 98.94 40 VAL B N 1
ATOM 1327 C CA . VAL B 1 40 ? 1.233 -8.086 -7.98 1 98.94 40 VAL B CA 1
ATOM 1328 C C . VAL B 1 40 ? 2.576 -7.473 -8.367 1 98.94 40 VAL B C 1
ATOM 1330 O O . VAL B 1 40 ? 3.129 -6.652 -7.629 1 98.94 40 VAL B O 1
ATOM 1333 N N . VAL B 1 41 ? 3.104 -7.832 -9.578 1 98.81 41 VAL B N 1
ATOM 1334 C CA . VAL B 1 41 ? 4.441 -7.387 -9.961 1 98.81 41 VAL B CA 1
ATOM 1335 C C . VAL B 1 41 ? 4.426 -6.879 -11.406 1 98.81 41 VAL B C 1
ATOM 1337 O O . VAL B 1 41 ? 3.67 -7.387 -12.234 1 98.81 41 VAL B O 1
ATOM 1340 N N . PRO B 1 42 ? 5.18 -5.82 -11.688 1 98.81 42 PRO B N 1
ATOM 1341 C CA . PRO B 1 42 ? 5.422 -5.48 -13.094 1 98.81 42 PRO B CA 1
ATOM 1342 C C . PRO B 1 42 ? 6.363 -6.461 -13.789 1 98.81 42 PRO B C 1
ATOM 1344 O O . PRO B 1 42 ? 7.285 -6.988 -13.156 1 98.81 42 PRO B O 1
ATOM 1347 N N . LYS B 1 43 ? 6.117 -6.684 -15.07 1 98.19 43 LYS B N 1
ATOM 1348 C CA . LYS B 1 43 ? 7.043 -7.535 -15.805 1 98.19 43 LYS B CA 1
ATOM 1349 C C . LYS B 1 43 ? 8.383 -6.836 -16.016 1 98.19 43 LYS B C 1
ATOM 1351 O O . LYS B 1 43 ? 9.414 -7.492 -16.172 1 98.19 43 LYS B O 1
ATOM 1356 N N . LYS B 1 44 ? 8.336 -5.527 -16.016 1 96.88 44 LYS B N 1
ATOM 1357 C CA . LYS B 1 44 ? 9.578 -4.77 -16.016 1 96.88 44 LYS B CA 1
ATOM 1358 C C . LYS B 1 44 ? 10.383 -5.031 -14.75 1 96.88 44 LYS B C 1
ATOM 1360 O O . LYS B 1 44 ? 9.828 -5.027 -13.648 1 96.88 44 LYS B O 1
ATOM 1365 N N . GLU B 1 45 ? 11.648 -5.227 -14.922 1 96.38 45 GLU B N 1
ATOM 1366 C CA . GLU B 1 45 ? 12.516 -5.496 -13.781 1 96.38 45 GLU B CA 1
ATOM 1367 C C . GLU B 1 45 ? 13.008 -4.199 -13.141 1 96.38 45 GLU B C 1
ATOM 1369 O O . GLU B 1 45 ? 14.125 -3.75 -13.414 1 96.38 45 GLU B O 1
ATOM 1374 N N . ILE B 1 46 ? 12.25 -3.686 -12.32 1 97.31 46 ILE B N 1
ATOM 1375 C CA . ILE B 1 46 ? 12.555 -2.484 -11.555 1 97.31 46 ILE B CA 1
ATOM 1376 C C . ILE B 1 46 ? 12.406 -2.773 -10.062 1 97.31 46 ILE B C 1
ATOM 1378 O O . ILE B 1 46 ? 11.422 -3.387 -9.641 1 97.31 46 ILE B O 1
ATOM 1382 N N . ASP B 1 47 ? 13.266 -2.41 -9.281 1 97 47 ASP B N 1
ATOM 1383 C CA . ASP B 1 47 ? 13.375 -2.795 -7.879 1 97 47 ASP B CA 1
ATOM 1384 C C . ASP B 1 47 ? 12.328 -2.072 -7.031 1 97 47 ASP B C 1
ATOM 1386 O O . ASP B 1 47 ? 11.578 -2.707 -6.289 1 97 47 ASP B O 1
ATOM 1390 N N . TYR B 1 48 ? 12.32 -0.8 -7.16 1 97.19 48 TYR B N 1
ATOM 1391 C CA . TYR B 1 48 ? 11.547 0.071 -6.285 1 97.19 48 TYR B CA 1
ATOM 1392 C C . TYR B 1 48 ? 10.281 0.566 -6.984 1 97.19 48 TYR B C 1
ATOM 1394 O O . TYR B 1 48 ? 10.344 1.052 -8.117 1 97.19 48 TYR B O 1
ATOM 1402 N N . ILE B 1 49 ? 9.164 0.493 -6.297 1 98.44 49 ILE B N 1
ATOM 1403 C CA . ILE B 1 49 ? 7.867 0.746 -6.906 1 98.44 49 ILE B CA 1
ATOM 1404 C C . ILE B 1 49 ? 7.816 2.174 -7.441 1 98.44 49 ILE B C 1
ATOM 1406 O O . ILE B 1 49 ? 7.262 2.424 -8.516 1 98.44 49 ILE B O 1
ATOM 1410 N N . PHE B 1 50 ? 8.438 3.154 -6.719 1 98.38 50 PHE B N 1
ATOM 1411 C CA . PHE B 1 50 ? 8.32 4.551 -7.125 1 98.38 50 PHE B CA 1
ATOM 1412 C C . PHE B 1 50 ? 9.422 4.918 -8.117 1 98.38 50 PHE B C 1
ATOM 1414 O O . PHE B 1 50 ? 9.555 6.082 -8.5 1 98.38 50 PHE B O 1
ATOM 1421 N N . ASP B 1 51 ? 10.188 3.967 -8.562 1 98.19 51 ASP B N 1
ATOM 1422 C CA . ASP B 1 51 ? 11.094 4.152 -9.688 1 98.19 51 ASP B CA 1
ATOM 1423 C C . ASP B 1 51 ? 10.422 3.781 -11.008 1 98.19 51 ASP B C 1
ATOM 1425 O O . ASP B 1 51 ? 10.969 4.039 -12.086 1 98.19 51 ASP B O 1
ATOM 1429 N N . LEU B 1 52 ? 9.273 3.154 -10.922 1 98.62 52 LEU B N 1
ATOM 1430 C CA . LEU B 1 52 ? 8.492 2.889 -12.125 1 98.62 52 LEU B CA 1
ATOM 1431 C C . LEU B 1 52 ? 8.062 4.191 -12.797 1 98.62 52 LEU B C 1
ATOM 1433 O O . LEU B 1 52 ? 7.773 5.176 -12.109 1 98.62 52 LEU B O 1
ATOM 1437 N N . ASP B 1 53 ? 8.086 4.164 -14.148 1 98.56 53 ASP B N 1
ATOM 1438 C CA . ASP B 1 53 ? 7.516 5.328 -14.828 1 98.56 53 ASP B CA 1
ATOM 1439 C C . ASP B 1 53 ? 6.031 5.48 -14.508 1 98.56 53 ASP B C 1
ATOM 1441 O O . ASP B 1 53 ? 5.371 4.512 -14.117 1 98.56 53 ASP B O 1
ATOM 1445 N N . ASP B 1 54 ? 5.48 6.656 -14.734 1 98.75 54 ASP B N 1
ATOM 1446 C CA . ASP B 1 54 ? 4.137 7 -14.273 1 98.75 54 ASP B CA 1
ATOM 1447 C C . ASP B 1 54 ? 3.09 6.078 -14.898 1 98.75 54 ASP B C 1
ATOM 1449 O O . ASP B 1 54 ? 2.145 5.66 -14.227 1 98.75 54 ASP B O 1
ATOM 1453 N N . GLN B 1 55 ? 3.248 5.816 -16.156 1 98.62 55 GLN B N 1
ATOM 1454 C CA . GLN B 1 55 ? 2.285 4.965 -16.844 1 98.62 55 GLN B CA 1
ATOM 1455 C C . GLN B 1 55 ? 2.275 3.557 -16.25 1 98.62 55 GLN B C 1
ATOM 1457 O O . GLN B 1 55 ? 1.209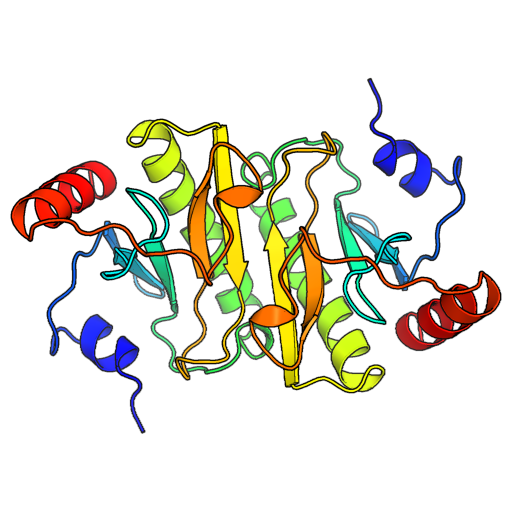 2.996 -15.984 1 98.62 55 GLN B O 1
ATOM 1462 N N . THR B 1 56 ? 3.43 2.975 -16.031 1 98.81 56 THR B N 1
ATOM 1463 C CA . THR B 1 56 ? 3.541 1.628 -15.484 1 98.81 56 THR B CA 1
ATOM 1464 C C . THR B 1 56 ? 3.031 1.586 -14.047 1 98.81 56 THR B C 1
ATOM 1466 O O . THR B 1 56 ? 2.34 0.643 -13.656 1 98.81 56 THR B O 1
ATOM 1469 N N . LEU B 1 57 ? 3.375 2.617 -13.297 1 98.88 57 LEU B N 1
ATOM 1470 C CA . LEU B 1 57 ? 2.938 2.682 -11.906 1 98.88 57 LEU B CA 1
ATOM 1471 C C . LEU B 1 57 ? 1.418 2.76 -11.82 1 98.88 57 LEU B C 1
ATOM 1473 O O . LEU B 1 57 ? 0.795 2 -11.07 1 98.88 57 LEU B O 1
ATOM 1477 N N . ALA B 1 58 ? 0.835 3.684 -12.57 1 98.88 58 ALA B N 1
ATOM 1478 C CA . ALA B 1 58 ? -0.616 3.844 -12.586 1 98.88 58 ALA B CA 1
ATOM 1479 C C . ALA B 1 58 ? -1.303 2.557 -13.039 1 98.88 58 ALA B C 1
ATOM 1481 O O . ALA B 1 58 ? -2.277 2.119 -12.422 1 98.88 58 ALA B O 1
ATOM 1482 N N . GLY B 1 59 ? -0.758 1.992 -14.109 1 98.88 59 GLY B N 1
ATOM 1483 C CA . GLY B 1 59 ? -1.321 0.75 -14.617 1 98.88 59 GLY B CA 1
ATOM 1484 C C . GLY B 1 59 ? -1.233 -0.393 -13.625 1 98.88 59 GLY B C 1
ATOM 1485 O O . GLY B 1 59 ? -2.137 -1.229 -13.547 1 98.88 59 GLY B O 1
ATOM 1486 N N . MET B 1 60 ? -0.174 -0.441 -12.891 1 98.88 60 MET B N 1
ATOM 1487 C CA . MET B 1 60 ? 0.007 -1.496 -11.898 1 98.88 60 MET B CA 1
ATOM 1488 C C . MET B 1 60 ? -1.066 -1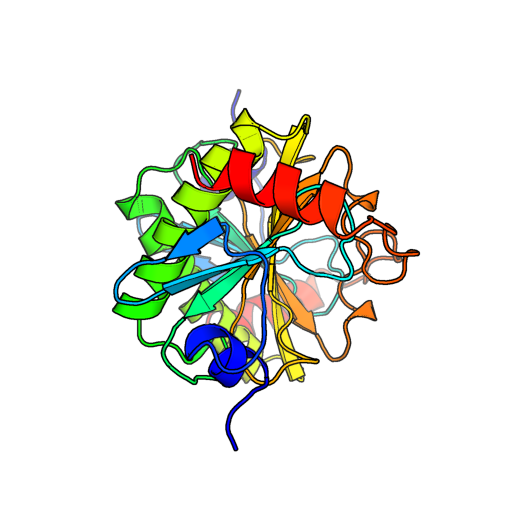.418 -10.82 1 98.88 60 MET B C 1
ATOM 1490 O O . MET B 1 60 ? -1.605 -2.443 -10.398 1 98.88 60 MET B O 1
ATOM 1494 N N . MET B 1 61 ? -1.333 -0.214 -10.375 1 98.94 61 MET B N 1
ATOM 1495 C CA . MET B 1 61 ? -2.355 -0.035 -9.352 1 98.94 61 MET B CA 1
ATOM 1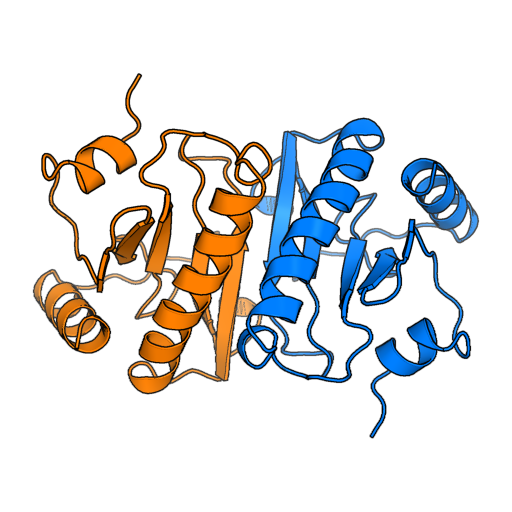496 C C . MET B 1 61 ? -3.73 -0.425 -9.875 1 98.94 61 MET B C 1
ATOM 1498 O O . MET B 1 61 ? -4.543 -0.997 -9.148 1 98.94 61 MET B O 1
ATOM 1502 N N . LEU B 1 62 ? -4 -0.073 -11.109 1 98.94 62 LEU B N 1
ATOM 1503 C CA . LEU B 1 62 ? -5.277 -0.446 -11.703 1 98.94 62 LEU B CA 1
ATOM 1504 C C . LEU B 1 62 ? -5.383 -1.959 -11.867 1 98.94 62 LEU B C 1
ATOM 1506 O O . LEU B 1 62 ? -6.453 -2.539 -11.664 1 98.94 62 LEU B O 1
ATOM 1510 N N . PHE B 1 63 ? -4.297 -2.592 -12.273 1 98.94 63 PHE B N 1
ATOM 1511 C CA . PHE B 1 63 ? -4.246 -4.047 -12.336 1 98.94 63 PHE B CA 1
ATOM 1512 C C . PHE B 1 63 ? -4.477 -4.656 -10.961 1 98.94 63 PHE B C 1
ATOM 1514 O O . PHE B 1 63 ? -5.227 -5.625 -10.82 1 98.94 63 PHE B O 1
ATOM 1521 N N . ALA B 1 64 ? -3.852 -4.09 -9.938 1 98.94 64 ALA B N 1
ATOM 1522 C CA . ALA B 1 64 ? -4.043 -4.539 -8.562 1 98.94 64 ALA B CA 1
ATOM 1523 C C . ALA B 1 64 ? -5.504 -4.418 -8.141 1 98.94 64 ALA B C 1
ATOM 1525 O O . ALA B 1 64 ? -6.031 -5.285 -7.438 1 98.94 64 ALA B O 1
ATOM 1526 N N . LYS B 1 65 ? -6.152 -3.369 -8.555 1 98.88 65 LYS B N 1
ATOM 1527 C CA . LYS B 1 65 ? -7.57 -3.166 -8.273 1 98.88 65 LYS B CA 1
ATOM 1528 C C . LYS B 1 65 ? -8.414 -4.324 -8.805 1 98.88 65 LYS B C 1
ATOM 1530 O O . LYS B 1 65 ? -9.289 -4.832 -8.109 1 98.88 65 LYS B O 1
ATOM 1535 N N . LYS B 1 66 ? -8.133 -4.664 -10.016 1 98.75 66 LYS B N 1
ATOM 1536 C CA . LYS B 1 66 ? -8.859 -5.777 -10.617 1 98.75 66 LYS B CA 1
ATOM 1537 C C . LYS B 1 66 ? -8.648 -7.066 -9.828 1 98.75 66 LYS B C 1
ATOM 1539 O O . LYS B 1 66 ? -9.602 -7.793 -9.547 1 98.75 66 LYS B O 1
ATOM 1544 N N . VAL B 1 67 ? -7.395 -7.344 -9.484 1 98.88 67 VAL B N 1
ATOM 1545 C CA . VAL B 1 67 ? -7.047 -8.555 -8.742 1 98.88 67 VAL B CA 1
ATOM 1546 C C . VAL B 1 67 ? -7.707 -8.516 -7.367 1 98.88 67 VAL B C 1
ATOM 1548 O O . VAL B 1 67 ? -8.258 -9.523 -6.914 1 98.88 67 VAL B O 1
ATOM 1551 N N . ALA B 1 68 ? -7.688 -7.398 -6.707 1 98.88 68 ALA B N 1
ATOM 1552 C CA . ALA B 1 68 ? -8.297 -7.234 -5.391 1 98.88 68 ALA B CA 1
ATOM 1553 C C . ALA B 1 68 ? -9.797 -7.504 -5.445 1 98.88 68 ALA B C 1
ATOM 1555 O O . ALA B 1 68 ? -10.375 -8.039 -4.496 1 98.88 68 ALA B O 1
ATOM 1556 N N . GLY B 1 69 ? -10.414 -7.043 -6.539 1 98.44 69 GLY B N 1
ATOM 1557 C CA . GLY B 1 69 ? -11.828 -7.328 -6.711 1 98.44 69 GLY B CA 1
ATOM 1558 C C . GLY B 1 69 ? -12.148 -8.812 -6.703 1 98.44 69 GLY B C 1
ATOM 1559 O O . GLY B 1 69 ? -13.117 -9.242 -6.078 1 98.44 69 GLY B O 1
ATOM 1560 N N . LYS B 1 70 ? -11.328 -9.594 -7.406 1 98.56 70 LYS B N 1
ATOM 1561 C CA . LYS B 1 70 ? -11.508 -11.039 -7.426 1 98.56 70 LYS B CA 1
ATOM 1562 C C . LYS B 1 70 ? -11.289 -11.641 -6.039 1 98.56 70 LYS B C 1
ATOM 1564 O O . LYS B 1 70 ? -12.031 -12.531 -5.621 1 98.56 70 LYS B O 1
ATOM 1569 N N . ILE B 1 71 ? -10.281 -11.156 -5.359 1 98.81 71 ILE B N 1
ATOM 1570 C CA . ILE B 1 71 ? -10.008 -11.625 -4.004 1 98.81 71 ILE B CA 1
ATOM 1571 C C . ILE B 1 71 ? -11.219 -11.383 -3.113 1 98.81 71 ILE B C 1
ATOM 1573 O O . ILE B 1 71 ? -11.68 -12.289 -2.416 1 98.81 71 ILE B O 1
ATOM 1577 N N . LYS B 1 72 ? -11.695 -10.172 -3.178 1 97.88 72 LYS B N 1
ATOM 1578 C CA . LYS B 1 72 ? -12.836 -9.789 -2.344 1 97.88 72 LYS B CA 1
ATOM 1579 C C . LYS B 1 72 ? -14.055 -10.656 -2.643 1 97.88 72 LYS B C 1
ATOM 1581 O O . LYS B 1 72 ? -14.828 -10.977 -1.741 1 97.88 72 LYS B O 1
ATOM 1586 N N . GLN B 1 73 ? -14.234 -11.023 -3.848 1 97.69 73 GLN B N 1
ATOM 1587 C CA . GLN B 1 73 ? -15.367 -11.836 -4.273 1 97.69 73 GLN B CA 1
ATOM 1588 C C . GLN B 1 73 ? -15.234 -13.273 -3.773 1 97.69 73 GLN B C 1
ATOM 1590 O O . GLN B 1 73 ? -16.234 -13.906 -3.428 1 97.69 73 GLN B O 1
ATOM 1595 N N . GLU B 1 74 ? -13.992 -13.789 -3.732 1 98.31 74 GLU B N 1
ATOM 1596 C CA . GLU B 1 74 ? -13.797 -15.227 -3.568 1 98.31 74 GLU B CA 1
ATOM 1597 C C . GLU B 1 74 ? -13.32 -15.562 -2.156 1 98.31 74 GLU B C 1
ATOM 1599 O O . GLU B 1 74 ? -13.406 -16.719 -1.725 1 98.31 74 GLU B O 1
ATOM 1604 N N . ILE B 1 75 ? -12.695 -14.648 -1.507 1 98 75 ILE B N 1
ATOM 1605 C CA . ILE B 1 75 ? -12.141 -14.867 -0.174 1 98 75 ILE B CA 1
ATOM 1606 C C . ILE B 1 75 ? -12.891 -14.008 0.842 1 98 75 ILE B C 1
ATOM 1608 O O . ILE B 1 75 ? -12.961 -12.789 0.705 1 98 75 ILE B O 1
ATOM 1612 N N . ALA B 1 76 ? -13.508 -14.625 1.862 1 97 76 ALA B N 1
ATOM 1613 C CA . ALA B 1 76 ? -14.211 -13.883 2.902 1 97 76 ALA B CA 1
ATOM 1614 C C . ALA B 1 76 ? -13.258 -12.953 3.654 1 97 76 ALA B C 1
ATOM 1616 O O . ALA B 1 76 ? -12.352 -13.422 4.348 1 97 76 ALA B O 1
ATOM 1617 N N . CYS B 1 77 ? -13.477 -11.695 3.57 1 97.56 77 CYS B N 1
ATOM 1618 C CA . CYS B 1 77 ? -12.68 -10.68 4.246 1 97.56 77 CYS B CA 1
ATOM 1619 C C . CYS B 1 77 ? -13.438 -9.352 4.316 1 97.56 77 CYS B C 1
ATOM 1621 O O . CYS B 1 77 ? -14.445 -9.172 3.637 1 97.56 77 CYS B O 1
ATOM 1623 N N . SER B 1 78 ? -13.031 -8.461 5.191 1 97.31 78 SER B N 1
ATOM 1624 C CA . SER B 1 78 ? -13.625 -7.129 5.293 1 97.31 78 SER B CA 1
ATOM 1625 C C . SER B 1 78 ? -13.125 -6.211 4.188 1 97.31 78 SER B C 1
ATOM 1627 O O . SER B 1 78 ? -13.898 -5.449 3.604 1 97.31 78 SER B O 1
ATOM 1629 N N . ARG B 1 79 ? -11.766 -6.285 3.918 1 97.75 79 ARG B N 1
ATOM 1630 C CA . ARG B 1 79 ? -11.086 -5.492 2.902 1 97.75 79 ARG B CA 1
ATOM 1631 C C . ARG B 1 79 ? -9.844 -6.211 2.385 1 97.75 79 ARG B C 1
ATOM 1633 O O . ARG B 1 79 ? -9.445 -7.242 2.93 1 97.75 79 ARG B O 1
ATOM 1640 N N . VAL B 1 80 ? -9.344 -5.699 1.289 1 98.75 80 VAL B N 1
ATOM 1641 C CA . VAL B 1 80 ? -8.039 -6.125 0.812 1 98.75 80 VAL B CA 1
ATOM 1642 C C . VAL B 1 80 ? -7.008 -5.023 1.065 1 98.75 80 VAL B C 1
ATOM 1644 O O . VAL B 1 80 ? -7.074 -3.955 0.456 1 98.75 80 VAL B O 1
ATOM 1647 N N . ALA B 1 81 ? -6.074 -5.297 1.957 1 98.75 81 ALA B N 1
ATOM 1648 C CA . ALA B 1 81 ? -5.016 -4.336 2.262 1 98.75 81 ALA B CA 1
ATOM 1649 C C . ALA B 1 81 ? -3.982 -4.285 1.139 1 98.75 81 ALA B C 1
ATOM 1651 O O . ALA B 1 81 ? -3.773 -5.273 0.432 1 98.75 81 ALA B O 1
ATOM 1652 N N . VAL B 1 82 ? -3.395 -3.146 0.955 1 98.94 82 VAL B N 1
ATOM 1653 C CA . VAL B 1 82 ? -2.291 -2.926 0.027 1 98.94 82 VAL B CA 1
ATOM 1654 C C . VAL B 1 82 ? -1.017 -2.609 0.807 1 98.94 82 VAL B C 1
ATOM 1656 O O . VAL B 1 82 ? -0.989 -1.674 1.61 1 98.94 82 VAL B O 1
ATOM 1659 N N . VAL B 1 83 ? 0.03 -3.381 0.568 1 98.75 83 VAL B N 1
ATOM 1660 C CA . VAL B 1 83 ? 1.283 -3.123 1.268 1 98.75 83 VAL B CA 1
ATOM 1661 C C . VAL B 1 83 ? 2.451 -3.215 0.288 1 98.75 83 VAL B C 1
ATOM 1663 O O . VAL B 1 83 ? 2.553 -4.18 -0.476 1 98.75 83 VAL B O 1
ATOM 1666 N N . VAL B 1 84 ? 3.273 -2.244 0.296 1 98.75 84 VAL B N 1
ATOM 1667 C CA . VAL B 1 84 ? 4.531 -2.223 -0.442 1 98.75 84 VAL B CA 1
ATOM 1668 C C . VAL B 1 84 ? 5.688 -1.931 0.514 1 98.75 84 VAL B C 1
ATOM 1670 O O . VAL B 1 84 ? 5.762 -0.846 1.095 1 98.75 84 VAL B O 1
ATOM 1673 N N . LEU B 1 85 ? 6.562 -2.828 0.647 1 97.31 85 LEU B N 1
ATOM 1674 C CA . LEU B 1 85 ? 7.762 -2.639 1.456 1 97.31 85 LEU B CA 1
ATOM 1675 C C . LEU B 1 85 ? 9.008 -2.605 0.58 1 97.31 85 LEU B C 1
ATOM 1677 O O . LEU B 1 85 ? 9.797 -1.657 0.646 1 97.31 85 LEU B O 1
ATOM 1681 N N . GLY B 1 86 ? 9.172 -3.684 -0.196 1 92.88 86 GLY B N 1
ATOM 1682 C CA . GLY B 1 86 ? 10.219 -3.721 -1.205 1 92.88 86 GLY B CA 1
ATOM 1683 C C . GLY B 1 86 ? 11.602 -3.947 -0.624 1 92.88 86 GLY B C 1
ATOM 1684 O O . GLY B 1 86 ? 12.602 -3.586 -1.239 1 92.88 86 GLY B O 1
ATOM 1685 N N . LEU B 1 87 ? 11.773 -4.523 0.551 1 92.88 87 LEU B N 1
ATOM 1686 C CA . LEU B 1 87 ? 13.07 -4.637 1.199 1 92.88 87 LEU B CA 1
ATOM 1687 C C . LEU B 1 87 ? 13.734 -5.973 0.87 1 92.88 87 LEU B C 1
ATOM 1689 O O . LEU B 1 87 ? 14.953 -6.047 0.721 1 92.88 87 LEU B O 1
ATOM 1693 N N . GLU B 1 88 ? 12.922 -7.008 0.71 1 89.94 88 GLU B N 1
ATOM 1694 C CA . GLU B 1 88 ? 13.508 -8.344 0.635 1 89.94 88 GLU B CA 1
ATOM 1695 C C . GLU B 1 88 ? 13.742 -8.758 -0.814 1 89.94 88 GLU B C 1
ATOM 1697 O O . GLU B 1 88 ? 14.797 -9.312 -1.144 1 89.94 88 GLU B O 1
ATOM 1702 N N . VAL B 1 89 ? 12.844 -8.656 -1.621 1 93.88 89 VAL B N 1
ATOM 1703 C CA . VAL B 1 89 ? 12.914 -9.039 -3.027 1 93.88 89 VAL B CA 1
ATOM 1704 C C . VAL B 1 89 ? 13.156 -7.801 -3.885 1 93.88 89 VAL B C 1
ATOM 1706 O O . 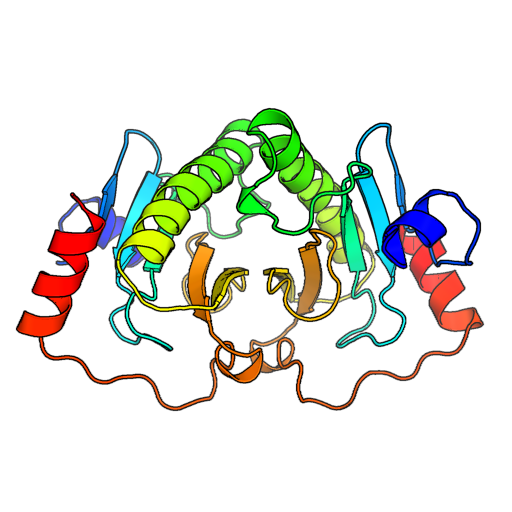VAL B 1 89 ? 12.375 -6.844 -3.848 1 93.88 89 VAL B O 1
ATOM 1709 N N . PRO B 1 90 ? 14.328 -7.828 -4.594 1 96 90 PRO B N 1
ATOM 1710 C CA . PRO B 1 90 ? 14.656 -6.645 -5.395 1 96 90 PRO B CA 1
ATOM 1711 C C . PRO B 1 90 ? 13.836 -6.559 -6.68 1 96 90 PRO B C 1
ATOM 1713 O O . PRO B 1 90 ? 14.398 -6.535 -7.773 1 96 90 PRO B O 1
ATOM 1716 N N . HIS B 1 91 ? 12.617 -6.543 -6.617 1 98.25 91 HIS B N 1
ATOM 1717 C CA . HIS B 1 91 ? 11.594 -6.414 -7.652 1 98.25 91 HIS B CA 1
ATOM 1718 C C . HIS B 1 91 ? 10.328 -5.773 -7.102 1 98.25 91 HIS B C 1
ATOM 1720 O O . HIS B 1 91 ? 9.742 -6.27 -6.137 1 98.25 91 HIS B O 1
ATOM 1726 N N . ALA B 1 92 ? 9.969 -4.617 -7.699 1 98.38 92 ALA B N 1
ATOM 1727 C CA . ALA B 1 92 ? 8.781 -3.91 -7.227 1 98.38 92 ALA B CA 1
ATOM 1728 C C . ALA B 1 92 ? 7.582 -4.852 -7.141 1 98.38 92 ALA B C 1
ATOM 1730 O O . ALA B 1 92 ? 7.344 -5.648 -8.047 1 98.38 92 ALA B O 1
ATOM 1731 N N . HIS B 1 93 ? 6.863 -4.793 -5.988 1 98.75 93 HIS B N 1
ATOM 1732 C CA . HIS B 1 93 ? 5.68 -5.633 -5.855 1 98.75 93 HIS B CA 1
ATOM 1733 C C . HIS B 1 93 ? 4.719 -5.07 -4.812 1 98.75 93 HIS B C 1
ATOM 1735 O O . HIS B 1 93 ? 5.145 -4.441 -3.844 1 98.75 93 HIS B O 1
ATOM 1741 N N . ILE B 1 94 ? 3.484 -5.336 -5.047 1 98.94 94 ILE B N 1
ATOM 1742 C CA . ILE B 1 94 ? 2.389 -5 -4.145 1 98.94 94 ILE B CA 1
ATOM 1743 C C . ILE B 1 94 ? 1.861 -6.27 -3.477 1 98.94 94 ILE B C 1
ATOM 1745 O O . ILE B 1 94 ? 1.592 -7.266 -4.148 1 98.94 94 ILE B O 1
ATOM 1749 N N . HIS B 1 95 ? 1.798 -6.258 -2.17 1 98.88 95 HIS B N 1
ATOM 1750 C CA . HIS B 1 95 ? 1.041 -7.281 -1.458 1 98.88 95 HIS B CA 1
ATOM 1751 C C . HIS B 1 95 ? -0.438 -6.918 -1.378 1 98.88 95 HIS B C 1
ATOM 1753 O O . HIS B 1 95 ? -0.792 -5.852 -0.867 1 98.88 95 HIS B O 1
ATOM 1759 N N . LEU B 1 96 ? -1.273 -7.699 -1.9 1 98.94 96 LEU B N 1
ATOM 1760 C CA . LEU B 1 96 ? -2.709 -7.656 -1.646 1 98.94 96 LEU B CA 1
ATOM 1761 C C . LEU B 1 96 ? -3.109 -8.703 -0.611 1 98.94 96 LEU B C 1
ATOM 1763 O O . LEU B 1 96 ? -2.965 -9.906 -0.849 1 98.94 96 LEU B O 1
ATOM 1767 N N . ILE B 1 97 ? -3.639 -8.242 0.508 1 98.81 97 ILE B N 1
ATOM 1768 C CA . ILE B 1 97 ? -3.863 -9.133 1.642 1 98.81 97 ILE B CA 1
ATOM 1769 C C . ILE B 1 97 ? -5.312 -9.016 2.105 1 98.81 97 ILE B C 1
ATOM 1771 O O . ILE B 1 97 ? -5.723 -7.98 2.631 1 98.81 97 ILE B O 1
ATOM 1775 N N . PRO B 1 98 ? -6.109 -10.047 1.921 1 98.69 98 PRO B N 1
ATOM 1776 C CA . PRO B 1 98 ? -7.438 -10.023 2.541 1 98.69 98 PRO B CA 1
ATOM 1777 C C . PRO B 1 98 ? -7.379 -9.891 4.062 1 98.69 98 PRO B C 1
ATOM 1779 O O . PRO B 1 98 ? -6.723 -10.695 4.727 1 98.69 98 PRO B O 1
ATOM 1782 N N . ILE B 1 99 ? -8.109 -8.867 4.594 1 98.25 99 ILE B N 1
ATOM 1783 C CA . ILE B 1 99 ? -7.949 -8.641 6.027 1 98.25 99 ILE B CA 1
ATOM 1784 C C . ILE B 1 99 ? -9.32 -8.477 6.68 1 98.25 99 ILE B C 1
ATOM 1786 O O . ILE B 1 99 ? -10.281 -8.07 6.027 1 98.25 99 ILE B O 1
ATOM 1790 N N . LYS B 1 100 ? -9.391 -8.805 7.969 1 96.75 100 LYS B N 1
ATOM 1791 C CA . LYS B 1 100 ? -10.539 -8.531 8.828 1 96.75 100 LYS B CA 1
ATOM 1792 C C . LYS B 1 100 ? -10.18 -7.543 9.93 1 96.75 100 LYS B C 1
ATOM 1794 O O . LYS B 1 100 ? -11.062 -6.922 10.531 1 96.75 100 LYS B O 1
ATOM 1799 N N . SER B 1 101 ? -8.922 -7.477 10.188 1 95.06 101 SER B N 1
ATOM 1800 C CA . SER B 1 101 ? -8.391 -6.543 11.172 1 95.06 101 SER B CA 1
ATOM 1801 C C . SER B 1 101 ? -6.996 -6.062 10.781 1 95.06 101 SER B C 1
ATOM 1803 O O . SER B 1 101 ? -6.34 -6.664 9.93 1 95.06 101 SER B O 1
ATOM 1805 N N . GLU B 1 102 ? -6.562 -5.02 11.406 1 92.06 102 GLU B N 1
ATOM 1806 C CA . GLU B 1 102 ? -5.227 -4.496 11.133 1 92.06 102 GLU B CA 1
ATOM 1807 C C . GLU B 1 102 ? -4.148 -5.52 11.492 1 92.06 102 GLU B C 1
ATOM 1809 O O . GLU B 1 102 ? -3.076 -5.535 10.883 1 92.06 102 GLU B O 1
ATOM 1814 N N . ASN B 1 103 ? -4.492 -6.387 12.44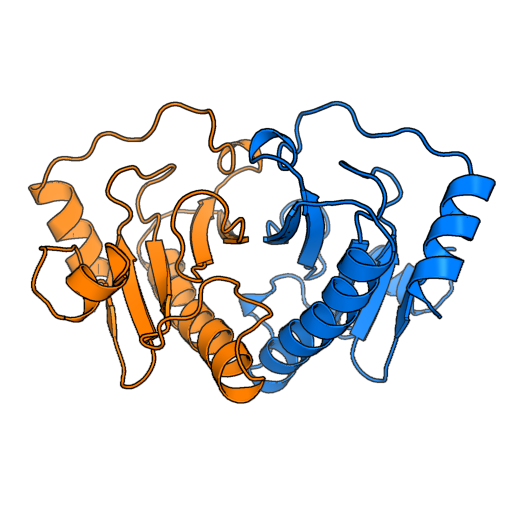5 1 91.62 103 ASN B N 1
ATOM 1815 C CA . ASN B 1 103 ? -3.549 -7.395 12.914 1 91.62 103 ASN B CA 1
ATOM 1816 C C . ASN B 1 103 ? -3.229 -8.414 11.82 1 91.62 103 ASN B C 1
ATOM 1818 O O . ASN B 1 103 ? -2.254 -9.164 11.93 1 91.62 103 ASN B O 1
ATOM 1822 N N . ASP B 1 104 ? -4.027 -8.461 10.844 1 95.56 104 ASP B N 1
ATOM 1823 C CA . ASP B 1 104 ? -3.816 -9.414 9.766 1 95.56 104 ASP B CA 1
ATOM 1824 C C . ASP B 1 104 ? -2.627 -9.008 8.898 1 95.56 104 ASP B C 1
ATOM 1826 O O . ASP B 1 104 ? -2.096 -9.82 8.141 1 95.56 104 ASP B O 1
ATOM 1830 N N . VAL B 1 105 ? -2.262 -7.684 8.992 1 95.62 105 VAL B N 1
ATOM 1831 C CA . VAL B 1 105 ? -1.096 -7.184 8.273 1 95.62 105 VAL B CA 1
ATOM 1832 C C . VAL B 1 105 ? 0.097 -7.086 9.219 1 95.62 105 VAL B C 1
ATOM 1834 O O . VAL B 1 105 ? 0.476 -5.992 9.641 1 95.62 105 VAL B O 1
ATOM 1837 N N . ASP B 1 106 ? 0.493 -8.125 9.734 1 94.06 106 ASP B N 1
ATOM 1838 C CA . ASP B 1 106 ? 1.678 -8.273 10.578 1 94.06 106 ASP B CA 1
ATOM 1839 C C . ASP B 1 106 ? 2.641 -9.305 9.992 1 94.06 106 ASP B C 1
ATOM 1841 O O . ASP B 1 106 ? 2.453 -10.508 10.18 1 94.06 106 ASP B O 1
ATOM 1845 N N . PHE B 1 107 ? 3.719 -8.844 9.383 1 93.94 107 PHE B N 1
ATOM 1846 C CA . PHE B 1 107 ? 4.625 -9.703 8.625 1 93.94 107 PHE B CA 1
ATOM 1847 C C . PHE B 1 107 ? 5.504 -10.516 9.57 1 93.94 107 PHE B C 1
ATOM 1849 O O . PHE B 1 107 ? 6.266 -11.383 9.125 1 93.94 107 PHE B O 1
ATOM 1856 N N . HIS B 1 108 ? 5.383 -10.289 10.852 1 89.94 108 HIS B N 1
ATOM 1857 C CA . HIS B 1 108 ? 6.156 -11.047 11.828 1 89.94 108 HIS B CA 1
ATOM 1858 C C . HIS B 1 108 ? 5.367 -12.242 12.344 1 89.94 108 HIS B C 1
ATOM 1860 O O . HIS B 1 108 ? 5.922 -13.117 13.016 1 89.94 108 HIS B O 1
ATOM 1866 N N . ARG B 1 109 ? 4.176 -12.242 12.023 1 92.31 109 ARG B N 1
ATOM 1867 C CA . ARG B 1 109 ? 3.348 -13.359 12.461 1 92.31 109 ARG B CA 1
ATOM 1868 C C . ARG B 1 109 ? 3.68 -14.633 11.688 1 92.31 109 ARG B C 1
ATOM 1870 O O . ARG B 1 109 ? 4.242 -14.562 10.594 1 92.31 109 ARG B O 1
ATOM 1877 N N . GLU B 1 110 ? 3.297 -15.695 12.359 1 94.56 110 GLU B N 1
ATOM 1878 C CA . GLU B 1 110 ? 3.428 -16.953 11.648 1 94.56 110 GLU B CA 1
ATOM 1879 C C . GLU B 1 110 ? 2.588 -16.969 10.375 1 94.56 110 GLU B C 1
ATOM 1881 O O . GLU B 1 110 ? 1.44 -16.516 10.375 1 94.56 110 GLU B O 1
ATOM 1886 N N . LYS B 1 111 ? 3.191 -17.547 9.328 1 96.62 111 LYS B N 1
ATOM 1887 C CA . LYS B 1 111 ? 2.502 -17.609 8.047 1 96.62 111 LYS B CA 1
ATOM 1888 C C . LYS B 1 111 ? 1.582 -18.828 7.973 1 96.62 111 LYS B C 1
ATOM 1890 O O . LYS B 1 111 ? 1.826 -19.828 8.633 1 96.62 111 LYS B O 1
ATOM 1895 N N . LEU B 1 112 ? 0.567 -18.625 7.156 1 97.06 112 LEU B N 1
ATOM 1896 C CA . LEU B 1 112 ? -0.338 -19.75 6.938 1 97.06 112 LEU B CA 1
ATOM 1897 C C . LEU B 1 112 ? 0.353 -20.859 6.16 1 97.06 112 LEU B C 1
ATOM 1899 O O . LEU B 1 112 ? 1.14 -20.594 5.25 1 97.06 112 LEU B O 1
ATOM 1903 N N . LYS B 1 113 ? 0.097 -22.078 6.602 1 97.19 113 LYS B N 1
ATOM 1904 C CA . LYS B 1 113 ? 0.573 -23.25 5.863 1 97.19 113 LYS B CA 1
ATOM 1905 C C . LYS B 1 113 ? -0.547 -23.859 5.031 1 97.19 113 LYS B C 1
ATOM 1907 O O . LYS B 1 113 ? -1.516 -24.391 5.578 1 97.19 113 LYS B O 1
ATOM 1912 N N . LEU B 1 114 ? -0.401 -23.781 3.766 1 98.06 114 LEU B N 1
ATOM 1913 C CA . LEU B 1 114 ? -1.369 -24.359 2.838 1 98.06 114 LEU B CA 1
ATOM 1914 C C . LEU B 1 114 ? -0.733 -25.469 2.008 1 98.06 114 LEU B C 1
ATOM 1916 O O . LEU B 1 114 ? 0.461 -25.422 1.705 1 98.06 114 LEU B O 1
ATOM 1920 N N . THR B 1 115 ? -1.528 -26.484 1.656 1 98.06 115 THR B N 1
ATOM 1921 C CA . THR B 1 115 ? -1.049 -27.531 0.768 1 98.06 115 THR B CA 1
ATOM 1922 C C . THR B 1 115 ? -1.032 -27.062 -0.681 1 98.06 115 THR B C 1
ATOM 1924 O O . THR B 1 115 ? -1.702 -26.078 -1.024 1 98.06 115 THR B O 1
ATOM 1927 N N . PRO B 1 116 ? -0.239 -27.719 -1.52 1 98.12 116 PRO B N 1
ATOM 1928 C CA . PRO B 1 116 ? -0.27 -27.375 -2.941 1 98.12 116 PRO B CA 1
ATOM 1929 C C . PRO B 1 116 ? -1.681 -27.406 -3.525 1 98.12 116 PRO B C 1
ATOM 1931 O O . PRO B 1 116 ? -2.027 -26.562 -4.352 1 98.12 116 PRO B O 1
ATOM 1934 N N . GLU B 1 117 ? -2.461 -28.328 -3.01 1 98.31 117 GLU B N 1
ATOM 1935 C CA . GLU B 1 117 ? -3.832 -28.438 -3.5 1 98.31 117 GLU B CA 1
ATOM 1936 C C . GLU B 1 117 ? -4.656 -27.203 -3.105 1 98.31 117 GLU B C 1
ATOM 1938 O O . GLU B 1 117 ? -5.457 -26.719 -3.9 1 98.31 117 GLU B O 1
ATOM 1943 N N . GLU B 1 118 ? -4.492 -26.75 -1.913 1 98.31 118 GLU B N 1
ATOM 1944 C CA . GLU B 1 118 ? -5.195 -25.562 -1.45 1 98.31 118 GLU B CA 1
ATOM 1945 C C . GLU B 1 118 ? -4.785 -24.328 -2.258 1 98.31 118 GLU B C 1
ATOM 1947 O O . GLU B 1 118 ? -5.637 -23.531 -2.637 1 98.31 118 GLU B O 1
ATOM 1952 N N . PHE B 1 119 ? -3.502 -24.234 -2.508 1 98.69 119 PHE B N 1
ATOM 1953 C CA . PHE B 1 119 ? -3.023 -23.125 -3.332 1 98.69 119 PHE B CA 1
ATOM 1954 C C . PHE B 1 119 ? -3.658 -23.172 -4.719 1 98.69 119 PHE B C 1
ATOM 1956 O O . PHE B 1 119 ? -4.098 -22.156 -5.238 1 98.69 119 PHE B O 1
ATOM 1963 N N . GLU B 1 120 ? -3.689 -24.312 -5.273 1 98.38 120 GLU B N 1
ATOM 1964 C CA . GLU B 1 120 ? -4.254 -24.484 -6.609 1 98.38 120 GLU B CA 1
ATOM 1965 C C . GLU B 1 120 ? -5.734 -24.109 -6.633 1 98.38 120 GLU B C 1
ATOM 1967 O O . GLU B 1 120 ? -6.207 -23.484 -7.586 1 98.38 120 GLU B O 1
ATOM 1972 N N . GLU B 1 121 ? -6.418 -24.531 -5.633 1 98.31 121 GLU B N 1
ATOM 1973 C CA . GLU B 1 121 ? -7.84 -24.219 -5.539 1 98.31 121 GLU B CA 1
ATOM 1974 C C . GLU B 1 121 ? -8.07 -22.719 -5.461 1 98.31 121 GLU B C 1
ATOM 1976 O O . GLU B 1 121 ? -8.953 -22.188 -6.133 1 98.31 121 GLU B O 1
ATOM 1981 N N . ILE B 1 122 ? -7.305 -22.047 -4.625 1 98.44 122 ILE B N 1
ATOM 1982 C CA . ILE B 1 122 ? -7.426 -20.609 -4.465 1 98.44 122 ILE B CA 1
ATOM 1983 C C . ILE B 1 122 ? -7.078 -19.906 -5.777 1 98.44 122 ILE B C 1
ATOM 1985 O O . ILE B 1 122 ? -7.812 -19.031 -6.23 1 98.44 122 ILE B O 1
ATOM 1989 N N . ALA B 1 123 ? -5.949 -20.312 -6.391 1 98.62 123 ALA B N 1
ATOM 1990 C CA . ALA B 1 123 ? -5.516 -19.719 -7.648 1 98.62 123 ALA B CA 1
ATOM 1991 C C . ALA B 1 123 ? -6.59 -19.859 -8.727 1 98.62 123 ALA B C 1
ATOM 1993 O O . ALA B 1 123 ? -6.852 -18.922 -9.477 1 98.62 123 ALA B O 1
ATOM 1994 N N . THR B 1 124 ? -7.188 -21 -8.758 1 98.12 124 THR B N 1
ATOM 1995 C CA . THR B 1 124 ? -8.234 -21.266 -9.742 1 98.12 124 THR B CA 1
ATOM 1996 C C . THR B 1 124 ? -9.438 -20.359 -9.508 1 98.12 124 THR B C 1
ATOM 1998 O O . THR B 1 124 ? -9.992 -19.797 -10.453 1 98.12 124 THR B O 1
ATOM 2001 N N . LYS B 1 125 ? -9.805 -20.203 -8.266 1 97.88 125 LYS B N 1
ATOM 2002 C CA . LYS B 1 125 ? -10.93 -19.328 -7.926 1 97.88 125 LYS B CA 1
ATOM 2003 C C . LYS B 1 125 ? -10.648 -17.875 -8.297 1 97.88 125 LYS B C 1
ATOM 2005 O O . LYS B 1 125 ? -11.531 -17.172 -8.773 1 97.88 125 LYS B O 1
ATOM 2010 N N . LEU B 1 126 ? -9.43 -17.469 -8.078 1 98.31 126 LEU B N 1
ATOM 2011 C CA . LEU B 1 126 ? -9.07 -16.062 -8.289 1 98.31 126 LEU B CA 1
ATOM 2012 C C . LEU B 1 126 ? -8.82 -15.797 -9.773 1 98.31 126 LEU B C 1
ATOM 2014 O O . LEU B 1 126 ? -8.781 -14.633 -10.195 1 98.31 126 LEU B O 1
ATOM 2018 N N . SER B 1 127 ? -8.594 -16.797 -10.555 1 96.81 127 SER B N 1
ATOM 2019 C CA . SER B 1 127 ? -8.242 -16.625 -11.961 1 96.81 127 SER B CA 1
ATOM 2020 C C . SER B 1 127 ? -9.484 -16.672 -12.852 1 96.81 127 SER B C 1
ATOM 2022 O O . SER B 1 127 ? -9.391 -16.453 -14.055 1 96.81 127 SER B O 1
ATOM 2024 N N . LYS B 1 128 ? -10.609 -17.031 -12.227 1 88.81 128 LYS B N 1
ATOM 2025 C CA . LYS B 1 128 ? -11.859 -17.125 -12.984 1 88.81 128 LYS B CA 1
ATOM 2026 C C . LYS B 1 128 ? -12.445 -15.75 -13.273 1 88.81 128 LYS B C 1
ATOM 2028 O O . LYS B 1 128 ? -12.242 -14.812 -12.5 1 88.81 128 LYS B O 1
#

Foldseek 3Di:
DDWPVLCCVVVVDDFLWQDDDPFKTKTADQQALDPLWMKIFTNDFAQALVVDDPVSNVVSVVVVVLLQVLCVVQPDAPGWDWDWDRDPTRGGIIITHGHNDPVSPDPPDGTDHDDPVSRNVSSVSSND/DDWPVLCCVVVVDDFLWQDDDPFKTKTADQQALDPLWMKIFTNDFAQALVVDDPVSNVVSVVVVVLLQVLCVVQPDAPGWDWDWDRDPTRGGIIITHGHNDPVSPDPPDGTDHDDPVSRNVSSVSSND

pLDDT: mean 97.03, std 4.16, range [60.12, 98.94]